Protein AF-A0A841NJR8-F1 (afdb_monomer)

Organism: NCBI:txid297244

Secondary structure (DSSP, 8-state):
----S-HHHHHHHHHHHHS-----SSPPP--HHHHHHHHHHHHHHHHHHHHHTS-TT----HHHHHHHHHHHHHHHHHHH--TT-GGGHHHHSPPP-SPPPHHHHHHHHHHHTTHHHHHHHHHHH-TT-HHHHHHHHHHHHTGGGGTTS----TT--HHHHTTSHHHHHHHHHHHHHHT-HHHHTSHHHHHHHHHHHGGGHHHHHTTPPP-PPP-

Solvent-accessible surface area (backbone atoms only — not comparable to full-atom values): 12622 Å² total; per-residue (Å²): 131,82,78,79,84,37,75,66,48,42,25,53,53,38,27,76,76,67,74,43,74,77,74,62,100,60,90,77,85,83,49,73,64,48,52,52,53,39,29,56,50,49,38,55,54,42,52,52,51,35,76,74,76,48,57,88,91,58,55,67,33,40,70,40,25,45,49,25,39,44,38,41,53,44,50,56,35,44,70,78,57,55,86,87,40,79,87,47,41,69,75,58,49,64,77,83,90,64,89,68,52,69,36,35,42,60,25,20,33,79,38,33,53,60,38,56,62,53,43,51,54,43,38,72,76,42,76,79,46,70,62,48,59,52,51,52,52,50,31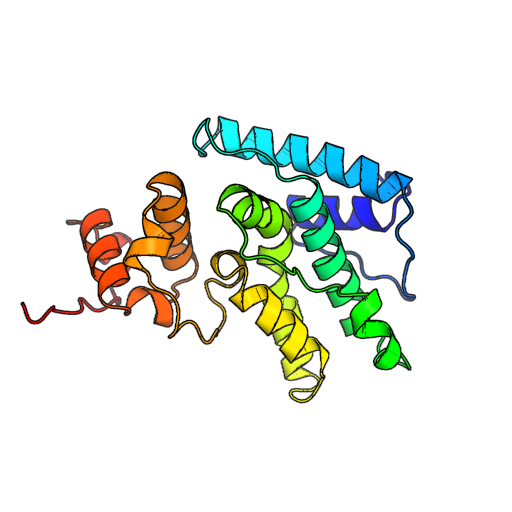,59,71,39,41,83,27,27,64,63,51,96,68,91,59,87,85,62,58,61,73,70,71,48,58,50,68,64,60,30,50,56,51,53,53,45,34,59,75,52,63,22,55,84,56,46,64,35,58,72,49,25,54,51,51,51,66,75,35,54,95,45,34,63,78,76,47,62,85,64,72,83,67,84,76,85,128

Structure (mmCIF, N/CA/C/O backbone):
data_AF-A0A841NJR8-F1
#
_entry.id   AF-A0A841NJR8-F1
#
loop_
_atom_site.group_PDB
_atom_site.id
_atom_site.type_symbol
_atom_site.label_atom_id
_atom_site.label_alt_id
_atom_site.label_comp_id
_atom_site.label_asym_id
_atom_site.label_entity_id
_atom_site.label_seq_id
_atom_site.pdbx_PDB_ins_code
_atom_site.Cartn_x
_atom_site.Cartn_y
_atom_site.Cartn_z
_atom_site.occupancy
_atom_site.B_iso_or_equiv
_atom_site.auth_seq_id
_atom_site.auth_comp_id
_atom_site.auth_asym_id
_atom_site.auth_atom_id
_atom_site.pdbx_PDB_model_num
ATOM 1 N N . MET A 1 1 ? 10.668 3.339 23.933 1.00 46.50 1 MET A N 1
ATOM 2 C CA . MET A 1 1 ? 9.313 3.311 23.344 1.00 46.50 1 MET A CA 1
ATOM 3 C C . MET A 1 1 ? 8.601 4.570 23.789 1.00 46.50 1 MET A C 1
ATOM 5 O O . MET A 1 1 ? 8.502 4.771 24.992 1.00 46.50 1 MET A O 1
ATOM 9 N N . MET A 1 2 ? 8.166 5.427 22.867 1.00 42.75 2 MET A N 1
ATOM 10 C CA . MET A 1 2 ? 7.136 6.412 23.199 1.00 42.75 2 MET A CA 1
ATOM 11 C C . MET A 1 2 ? 5.808 5.660 23.177 1.00 42.75 2 MET A C 1
ATOM 13 O O . MET A 1 2 ? 5.380 5.235 22.113 1.00 42.75 2 MET A O 1
ATOM 17 N N . GLN A 1 3 ? 5.227 5.414 24.350 1.00 54.44 3 GLN A N 1
ATOM 18 C CA . GLN A 1 3 ? 3.796 5.137 24.451 1.00 54.44 3 GLN A CA 1
ATOM 19 C C . GLN A 1 3 ? 3.128 6.504 24.530 1.00 54.44 3 GLN A C 1
ATOM 21 O O . GLN A 1 3 ? 3.300 7.222 25.515 1.00 54.44 3 GLN A O 1
ATOM 26 N N . THR A 1 4 ? 2.451 6.905 23.461 1.00 59.22 4 THR A N 1
ATOM 27 C CA . THR A 1 4 ? 1.728 8.182 23.389 1.00 59.22 4 THR A CA 1
ATOM 28 C C . THR A 1 4 ? 0.418 8.129 24.179 1.00 59.22 4 THR A C 1
ATOM 30 O O . THR A 1 4 ? -0.199 9.163 24.430 1.00 59.22 4 THR A O 1
ATOM 33 N N . GLY A 1 5 ? 0.003 6.927 24.604 1.00 69.06 5 GLY A N 1
ATOM 34 C CA . GLY A 1 5 ? -1.303 6.678 25.210 1.00 69.06 5 GLY A CA 1
ATOM 35 C C . GLY A 1 5 ? -2.425 6.588 24.172 1.00 69.06 5 GLY A C 1
ATOM 36 O O . GLY A 1 5 ? -3.585 6.472 24.561 1.00 69.06 5 GLY A O 1
ATOM 37 N N . SER A 1 6 ? -2.088 6.629 22.876 1.00 82.56 6 SER A N 1
ATOM 38 C CA . SER A 1 6 ? -2.997 6.447 21.744 1.00 82.56 6 SER A CA 1
ATOM 39 C C . SER A 1 6 ? -2.818 5.046 21.151 1.00 82.56 6 SER A C 1
ATOM 41 O O . SER A 1 6 ? -1.801 4.788 20.501 1.00 82.56 6 SER A O 1
ATOM 43 N N . PRO A 1 7 ? -3.801 4.138 21.305 1.00 89.50 7 PRO A N 1
ATOM 44 C CA . PRO A 1 7 ? -3.777 2.822 20.672 1.00 89.50 7 PRO A CA 1
ATOM 45 C C . PRO A 1 7 ? -3.527 2.879 19.164 1.00 89.50 7 PRO A C 1
ATOM 47 O O . PRO A 1 7 ? -2.785 2.053 18.631 1.00 89.50 7 PRO A O 1
ATOM 50 N N . PHE A 1 8 ? -4.134 3.846 18.474 1.00 92.75 8 PHE A N 1
ATOM 51 C CA . PHE A 1 8 ? -3.994 4.000 17.031 1.00 92.75 8 PHE A CA 1
ATOM 52 C C . PHE A 1 8 ? -2.588 4.468 16.642 1.00 92.75 8 PHE A C 1
ATOM 54 O O . PHE A 1 8 ? -1.909 3.788 15.871 1.00 92.75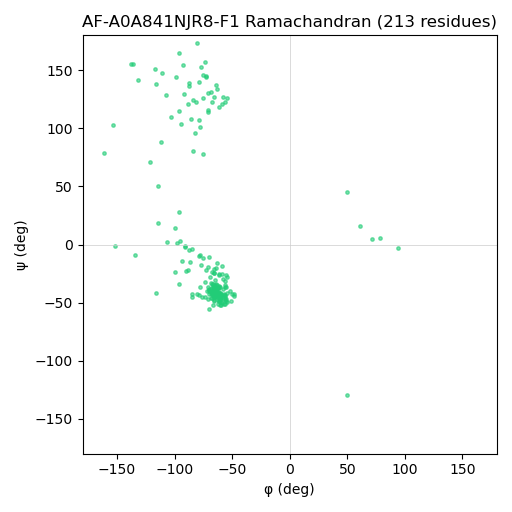 8 PHE A O 1
ATOM 61 N N . LEU A 1 9 ? -2.116 5.586 17.201 1.00 90.88 9 LEU A N 1
ATOM 62 C CA . LEU A 1 9 ? -0.825 6.166 16.838 1.00 90.88 9 LEU A CA 1
ATOM 63 C C . LEU A 1 9 ? 0.346 5.279 17.263 1.00 90.88 9 LEU A C 1
ATOM 65 O O . LEU A 1 9 ? 1.269 5.086 16.473 1.00 90.88 9 LEU A O 1
ATOM 69 N N . ASP A 1 10 ? 0.287 4.679 18.456 1.00 90.56 10 ASP A N 1
ATOM 70 C CA . ASP A 1 10 ? 1.317 3.746 18.928 1.00 90.56 10 ASP A CA 1
ATOM 71 C C . ASP A 1 10 ? 1.434 2.539 17.987 1.00 90.56 10 ASP A C 1
ATOM 73 O O . ASP A 1 10 ? 2.535 2.064 17.704 1.00 90.56 10 ASP A O 1
ATOM 77 N N . THR A 1 11 ? 0.304 2.077 17.444 1.00 91.81 11 THR A N 1
ATOM 78 C CA . THR A 1 11 ? 0.264 0.978 16.475 1.00 91.81 11 THR A CA 1
ATOM 79 C C . THR A 1 11 ? 0.905 1.366 15.143 1.00 91.81 11 THR A C 1
ATOM 81 O O . THR A 1 11 ? 1.720 0.610 14.617 1.00 91.81 11 THR A O 1
ATOM 84 N N . ILE A 1 12 ? 0.586 2.548 14.608 1.00 92.75 12 ILE A N 1
ATOM 85 C CA . ILE A 1 12 ? 1.185 3.053 13.362 1.00 92.75 12 ILE A CA 1
ATOM 86 C C . ILE A 1 12 ? 2.689 3.298 13.530 1.00 92.75 12 ILE A C 1
ATOM 88 O O . ILE A 1 12 ? 3.481 2.928 12.662 1.00 92.75 12 ILE A O 1
ATOM 92 N N . PHE A 1 13 ? 3.099 3.868 14.663 1.00 91.69 13 PHE A N 1
ATOM 93 C CA . PHE A 1 13 ? 4.504 4.099 14.976 1.00 91.69 13 PHE A CA 1
ATOM 94 C C . PHE A 1 13 ? 5.283 2.782 15.081 1.00 91.69 13 PHE A C 1
ATOM 96 O O . PHE A 1 13 ? 6.378 2.663 14.526 1.00 91.69 13 PHE A O 1
ATOM 103 N N . LEU A 1 14 ? 4.731 1.775 15.768 1.00 92.56 14 LEU A N 1
ATOM 104 C CA . LEU A 1 14 ? 5.347 0.451 15.860 1.00 92.56 14 LEU A CA 1
ATOM 105 C C . LEU A 1 14 ? 5.485 -0.185 14.473 1.00 92.56 14 LEU A C 1
ATOM 107 O O . LEU A 1 14 ? 6.564 -0.675 14.132 1.00 92.56 14 LEU A O 1
ATOM 111 N N . LEU A 1 15 ? 4.437 -0.111 13.654 1.00 92.62 15 LEU A N 1
ATOM 112 C CA . LEU A 1 15 ? 4.423 -0.667 12.305 1.00 92.62 15 LEU A CA 1
ATOM 113 C C . LEU A 1 15 ? 5.512 -0.058 11.423 1.00 92.62 15 LEU A C 1
ATOM 115 O O . LEU A 1 15 ? 6.279 -0.789 10.804 1.00 92.62 15 LEU A O 1
ATOM 119 N N . ARG A 1 16 ? 5.620 1.271 11.390 1.00 89.81 16 ARG A N 1
ATOM 120 C CA . ARG A 1 16 ? 6.603 1.972 10.552 1.00 89.81 16 ARG A CA 1
ATOM 121 C C . ARG A 1 16 ? 8.045 1.694 10.970 1.00 89.81 16 ARG A C 1
ATOM 123 O O . ARG A 1 16 ? 8.912 1.601 10.110 1.00 89.81 16 ARG A O 1
ATOM 130 N N . ASN A 1 17 ? 8.295 1.528 12.268 1.00 89.69 17 ASN A N 1
ATOM 131 C CA . ASN A 1 17 ? 9.650 1.326 12.787 1.00 89.69 17 ASN A CA 1
ATOM 132 C C . ASN A 1 17 ? 10.085 -0.140 12.870 1.00 89.69 17 ASN A C 1
ATOM 134 O O . ASN A 1 17 ? 11.281 -0.411 12.930 1.00 89.69 17 ASN A O 1
ATOM 138 N N . SER A 1 18 ? 9.142 -1.081 12.941 1.00 91.12 18 SER A N 1
ATOM 139 C CA . SER A 1 18 ? 9.462 -2.492 13.207 1.00 91.12 18 SER A CA 1
ATOM 140 C C . SER A 1 18 ? 8.748 -3.496 12.306 1.00 91.12 18 SER A C 1
ATOM 142 O O . SER A 1 18 ? 9.065 -4.679 12.360 1.00 91.12 18 SER A O 1
ATOM 144 N N . GLY A 1 19 ? 7.784 -3.059 11.492 1.00 87.25 19 GLY A N 1
ATOM 145 C CA . GLY A 1 19 ? 6.910 -3.949 10.725 1.00 87.25 19 GLY A CA 1
ATOM 146 C C . GLY A 1 19 ? 5.887 -4.705 11.581 1.00 87.25 19 GLY A C 1
ATOM 147 O O . GLY A 1 19 ? 5.159 -5.538 11.050 1.00 87.25 19 GLY A O 1
ATOM 148 N N . CYS A 1 20 ? 5.809 -4.427 12.887 1.00 87.88 20 CYS A N 1
ATOM 149 C CA . CYS A 1 20 ? 4.886 -5.082 13.810 1.00 87.88 20 CYS A CA 1
ATOM 150 C C . CYS A 1 20 ? 3.645 -4.227 14.072 1.00 87.88 20 CYS A C 1
ATOM 152 O O . CYS A 1 20 ? 3.735 -3.011 14.216 1.00 87.88 20 CYS A O 1
ATOM 154 N N . ILE A 1 21 ? 2.493 -4.876 14.222 1.00 87.56 21 ILE A N 1
ATOM 155 C CA . ILE A 1 21 ? 1.238 -4.215 14.582 1.00 87.56 21 ILE A CA 1
ATOM 156 C C . ILE A 1 21 ? 0.742 -4.720 15.939 1.00 87.56 21 ILE A C 1
ATOM 158 O O . ILE A 1 21 ? 0.796 -5.917 16.224 1.00 87.56 21 ILE A O 1
ATOM 162 N N . THR A 1 22 ? 0.248 -3.813 16.780 1.00 85.50 22 THR A N 1
ATOM 163 C CA . THR A 1 22 ? -0.461 -4.181 18.010 1.00 85.50 22 THR A CA 1
ATOM 164 C C . THR A 1 22 ? -1.918 -4.456 17.667 1.00 85.50 22 THR A C 1
ATOM 166 O O . THR A 1 22 ? -2.595 -3.594 17.107 1.00 85.50 22 THR A O 1
ATOM 169 N N . ILE A 1 23 ? -2.416 -5.643 18.017 1.00 80.44 23 ILE A N 1
ATOM 170 C CA . ILE A 1 23 ? -3.829 -5.988 17.841 1.00 80.44 23 ILE A CA 1
ATOM 171 C C . ILE A 1 23 ? -4.510 -6.008 19.208 1.00 80.44 23 ILE A C 1
ATOM 173 O O . ILE A 1 23 ? -4.030 -6.638 20.149 1.00 80.44 23 ILE A O 1
ATOM 177 N N . PHE A 1 24 ? -5.623 -5.290 19.313 1.00 82.38 24 PHE A N 1
ATOM 178 C CA . PHE A 1 24 ? -6.425 -5.175 20.531 1.00 82.38 24 PHE A CA 1
ATOM 179 C C . PHE A 1 24 ? -7.532 -6.235 20.539 1.00 82.38 24 PHE A C 1
ATOM 181 O O . PHE A 1 24 ? -7.961 -6.685 19.480 1.00 82.38 24 PHE A O 1
ATOM 188 N N . SER A 1 25 ? -8.013 -6.625 21.722 1.00 81.12 25 SER A N 1
ATOM 189 C CA . SER A 1 25 ? -9.083 -7.626 21.880 1.00 81.12 25 SER A CA 1
ATOM 190 C C . SER A 1 25 ? -10.490 -7.086 21.595 1.00 81.12 25 SER A C 1
ATOM 192 O O . SER A 1 25 ? -11.446 -7.854 21.523 1.00 81.12 25 SER A O 1
ATOM 194 N N . ASN A 1 26 ? -10.626 -5.773 21.419 1.00 83.56 26 ASN A N 1
ATOM 195 C CA . ASN A 1 26 ? -11.856 -5.085 21.050 1.00 83.56 26 ASN A CA 1
ATOM 196 C C . ASN A 1 26 ? -11.584 -3.993 20.005 1.00 83.56 26 ASN A C 1
ATOM 198 O O . ASN A 1 26 ? -10.477 -3.448 19.925 1.00 83.56 26 ASN A O 1
ATOM 202 N N . LEU A 1 27 ? -12.618 -3.660 19.223 1.00 85.81 27 LEU A N 1
ATOM 203 C CA . LEU A 1 27 ? -12.578 -2.548 18.275 1.00 85.81 27 LEU A CA 1
ATOM 204 C C . LEU A 1 27 ? -12.348 -1.245 19.044 1.00 85.81 27 LEU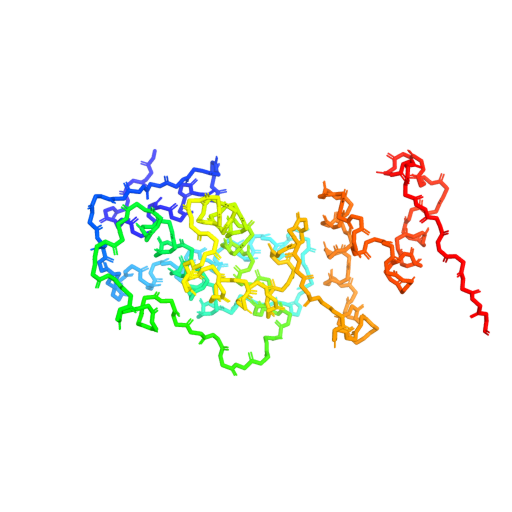 A C 1
ATOM 206 O O . LEU A 1 27 ? -13.157 -0.872 19.893 1.00 85.81 27 LEU A O 1
ATOM 210 N N . GLN A 1 28 ? -11.236 -0.576 18.750 1.00 86.38 28 GLN A N 1
ATOM 211 C CA . GLN A 1 28 ? -10.935 0.735 19.319 1.00 86.38 28 GLN A CA 1
ATOM 212 C C . GLN A 1 28 ? -11.558 1.831 18.462 1.00 86.38 28 GLN A C 1
ATOM 214 O O . GLN A 1 28 ? -11.449 1.808 17.233 1.00 86.38 28 GLN A O 1
ATOM 219 N N . GLU A 1 29 ? -12.164 2.815 19.117 1.00 87.62 29 GLU A N 1
ATOM 220 C CA . GLU A 1 29 ? -12.514 4.068 18.462 1.00 87.62 29 GLU A CA 1
ATOM 221 C C . GLU A 1 29 ? -11.272 4.947 18.346 1.00 87.62 29 GLU A C 1
ATOM 223 O O . GLU A 1 29 ? -10.469 5.027 19.271 1.00 87.62 29 GLU A O 1
ATOM 228 N N . ILE A 1 30 ? -11.132 5.615 17.204 1.00 92.06 30 ILE A N 1
ATOM 229 C CA . ILE A 1 30 ? -10.044 6.560 16.966 1.00 92.06 30 ILE A CA 1
ATOM 230 C C . ILE A 1 30 ? -10.583 7.948 17.282 1.00 92.06 30 ILE A C 1
ATOM 232 O O . ILE A 1 30 ? -11.511 8.435 16.628 1.00 92.06 30 ILE A O 1
ATOM 236 N N . SER A 1 31 ? -10.033 8.583 18.309 1.00 92.75 31 SER A N 1
ATOM 237 C CA . SER A 1 31 ? -10.444 9.928 18.691 1.00 92.75 31 SER A CA 1
ATOM 238 C C . SER A 1 31 ? -9.915 10.976 17.706 1.00 92.75 31 SER A C 1
ATOM 240 O O . S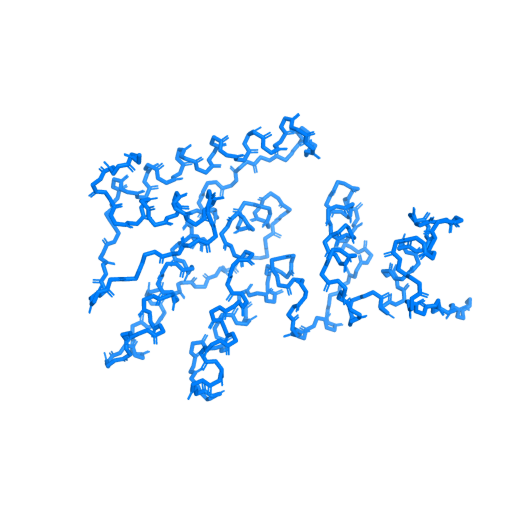ER A 1 31 ? -8.887 10.801 17.055 1.00 92.75 31 SER A O 1
ATOM 242 N N . LYS A 1 32 ? -10.575 12.140 17.644 1.00 93.25 32 LYS A N 1
ATOM 243 C CA . LYS A 1 32 ? -10.116 13.269 16.811 1.00 93.25 32 LYS A CA 1
ATOM 244 C C . LYS A 1 32 ? -8.698 13.736 17.155 1.00 93.25 32 LYS A C 1
ATOM 246 O O . LYS A 1 32 ? -8.003 14.257 16.290 1.00 93.25 32 LYS A O 1
ATOM 251 N N . LYS A 1 33 ? -8.292 13.578 18.421 1.00 93.69 33 LYS A N 1
ATOM 252 C CA . LYS A 1 33 ? -6.939 13.910 18.870 1.00 93.69 33 LYS A CA 1
ATOM 253 C C . LYS A 1 33 ? -5.922 12.979 18.214 1.00 93.69 33 LYS A C 1
ATOM 255 O O . LYS A 1 33 ? -4.967 13.465 17.629 1.00 93.69 33 LYS A O 1
ATOM 260 N N . GLU A 1 34 ? -6.184 11.676 18.241 1.00 93.19 34 GLU A N 1
ATOM 261 C CA . GLU A 1 34 ? -5.319 10.671 17.613 1.00 93.19 34 GLU A CA 1
ATOM 262 C C . GLU A 1 34 ? -5.257 10.838 16.096 1.00 93.19 34 GLU A C 1
ATOM 264 O O . GLU A 1 34 ? -4.190 10.704 15.507 1.00 93.19 34 GLU A O 1
ATOM 269 N N . GLU A 1 35 ? -6.379 11.186 15.454 1.00 95.06 35 GLU A N 1
ATOM 270 C CA . GLU A 1 35 ? -6.372 11.522 14.029 1.00 95.06 35 GLU A CA 1
ATOM 271 C C . GLU A 1 35 ? -5.454 12.712 13.745 1.00 95.06 35 GLU A C 1
ATOM 273 O O . GLU A 1 35 ? -4.666 12.650 12.808 1.00 95.06 35 GLU A O 1
ATOM 278 N N . GLN A 1 36 ? -5.520 13.778 14.548 1.00 95.62 36 GLN A N 1
ATOM 279 C CA . GLN A 1 36 ? -4.669 14.952 14.356 1.00 95.62 36 GLN A CA 1
ATOM 280 C C . GLN A 1 36 ? -3.188 14.644 14.610 1.00 95.62 36 GLN A C 1
ATOM 282 O O . GLN A 1 36 ? -2.345 15.022 13.804 1.00 95.62 36 GLN A O 1
ATOM 287 N N . GLU A 1 37 ? -2.871 13.910 15.675 1.00 95.50 37 GLU A N 1
ATOM 288 C CA . GLU A 1 37 ? -1.495 13.498 15.969 1.00 95.50 37 GLU A CA 1
ATOM 289 C C . GLU A 1 37 ? -0.931 12.593 14.861 1.00 95.50 37 GLU A C 1
ATOM 291 O O . GLU A 1 37 ? 0.224 12.740 14.461 1.00 95.50 37 GLU A O 1
ATOM 296 N N . ALA A 1 38 ? -1.759 11.711 14.292 1.00 95.62 38 ALA A N 1
ATOM 297 C CA . ALA A 1 38 ? -1.378 10.902 13.141 1.00 95.62 38 ALA A CA 1
ATOM 298 C C . ALA A 1 38 ? -1.128 11.753 11.885 1.00 95.62 38 ALA A C 1
ATOM 300 O O . ALA A 1 38 ? -0.194 11.458 11.142 1.00 95.62 38 ALA A O 1
ATOM 301 N N . LYS A 1 39 ? -1.904 12.822 11.646 1.00 96.94 39 LYS A N 1
ATOM 302 C CA . LYS A 1 39 ? -1.648 13.757 10.530 1.00 96.94 39 LYS A CA 1
ATOM 303 C C . LYS A 1 39 ? -0.272 14.402 10.646 1.00 96.94 39 LYS A C 1
ATOM 305 O O . LYS A 1 39 ? 0.450 14.457 9.653 1.00 96.94 39 LYS A O 1
ATOM 310 N N . ASP A 1 40 ? 0.079 14.872 11.838 1.00 96.38 40 ASP A N 1
ATOM 311 C CA . ASP A 1 40 ? 1.352 15.552 12.091 1.00 96.38 40 ASP A CA 1
ATOM 312 C C . ASP A 1 40 ? 2.530 14.568 11.983 1.00 96.38 40 ASP A C 1
ATOM 314 O O . ASP A 1 40 ? 3.573 14.882 11.400 1.00 96.38 40 ASP A O 1
ATOM 318 N N . TYR A 1 41 ? 2.336 13.334 12.463 1.00 95.88 41 TYR A N 1
ATOM 319 C CA . TYR A 1 41 ? 3.289 12.242 12.281 1.00 95.88 41 TYR A CA 1
ATOM 320 C C . TYR A 1 41 ? 3.519 11.921 10.797 1.00 95.88 41 TYR A C 1
ATOM 322 O O . TYR A 1 41 ? 4.661 11.921 10.342 1.00 95.88 41 TYR A O 1
ATOM 330 N N . PHE A 1 42 ? 2.454 11.696 10.024 1.00 97.12 42 PHE A N 1
ATOM 331 C CA . PHE A 1 42 ? 2.565 11.357 8.604 1.00 97.12 42 PHE A CA 1
ATOM 332 C C . PHE A 1 42 ? 3.138 12.487 7.756 1.00 97.12 42 PHE A C 1
ATOM 334 O O . PHE A 1 42 ? 3.878 12.213 6.818 1.00 97.12 42 PHE A O 1
ATOM 341 N N . GLU A 1 43 ? 2.835 13.748 8.065 1.00 97.19 43 GLU A N 1
ATOM 342 C CA . GLU A 1 43 ? 3.502 14.878 7.414 1.00 97.19 43 GLU A CA 1
ATOM 343 C C . GLU A 1 43 ? 5.006 14.840 7.673 1.00 97.19 43 GLU A C 1
ATOM 345 O O . GLU A 1 43 ? 5.790 14.912 6.733 1.00 97.19 43 GLU A O 1
ATOM 350 N N . THR A 1 44 ? 5.410 14.646 8.928 1.00 95.62 44 THR A N 1
ATOM 351 C CA . THR A 1 44 ? 6.827 14.584 9.299 1.00 95.62 44 THR A CA 1
ATOM 352 C C . THR A 1 44 ? 7.551 13.437 8.591 1.00 95.62 44 THR A C 1
ATOM 354 O O . THR A 1 44 ? 8.655 13.625 8.083 1.00 95.62 44 THR A O 1
ATOM 357 N N . GLU A 1 45 ? 6.950 12.248 8.545 1.00 94.88 45 GLU A N 1
ATOM 358 C CA . GLU A 1 45 ? 7.537 11.083 7.874 1.00 94.88 45 GLU A CA 1
ATOM 359 C C . GLU A 1 45 ? 7.610 11.264 6.358 1.00 94.88 45 GLU A C 1
ATOM 361 O O . GLU A 1 45 ? 8.642 10.973 5.756 1.00 94.88 45 GLU A O 1
ATOM 366 N N . PHE A 1 46 ? 6.556 11.799 5.745 1.00 96.31 46 PHE A N 1
ATOM 367 C CA . PHE A 1 46 ? 6.544 12.070 4.313 1.00 96.31 46 PHE A CA 1
ATOM 368 C C . PHE A 1 46 ? 7.596 13.115 3.932 1.00 96.31 46 PHE A C 1
ATOM 370 O O . PHE A 1 46 ? 8.291 12.948 2.937 1.00 96.31 46 PHE A O 1
ATOM 377 N N . GLU A 1 47 ? 7.758 14.176 4.726 1.00 95.06 47 GLU A N 1
ATOM 378 C CA . GLU A 1 47 ? 8.773 15.199 4.471 1.00 95.06 47 GLU A CA 1
ATOM 379 C C . GLU A 1 47 ? 10.199 14.642 4.562 1.00 95.06 47 GLU A C 1
ATOM 381 O O . GLU A 1 47 ? 11.055 15.042 3.773 1.00 95.06 47 GLU A O 1
ATOM 386 N N . LYS A 1 48 ? 10.460 13.675 5.452 1.00 92.69 48 LYS A N 1
ATOM 387 C CA . LYS A 1 48 ? 11.745 12.955 5.472 1.00 92.69 48 LYS A CA 1
ATOM 388 C C . LYS A 1 48 ? 11.965 12.182 4.172 1.00 92.69 48 LYS A C 1
ATOM 390 O O . LYS A 1 48 ? 12.989 12.380 3.526 1.00 92.69 48 LYS A O 1
ATOM 395 N N . GLU A 1 49 ? 10.987 11.374 3.753 1.00 90.75 49 GLU A N 1
ATOM 396 C CA . GLU A 1 49 ? 11.049 10.629 2.484 1.00 90.75 49 GLU A CA 1
ATOM 397 C C . GLU A 1 49 ? 11.226 11.587 1.287 1.00 90.75 49 GLU A C 1
ATOM 399 O O . GLU A 1 49 ? 12.014 11.331 0.373 1.00 90.75 49 GLU A O 1
ATOM 404 N N . ARG A 1 50 ? 10.566 12.753 1.324 1.00 91.81 50 ARG A N 1
ATOM 405 C CA . ARG A 1 50 ? 10.661 13.778 0.283 1.00 91.81 50 ARG A CA 1
ATOM 406 C C . ARG A 1 50 ? 12.047 14.390 0.171 1.00 91.81 50 ARG A C 1
ATOM 408 O O . ARG A 1 50 ? 12.531 14.570 -0.941 1.00 91.81 50 ARG A O 1
ATOM 415 N N . LEU A 1 51 ? 12.681 14.701 1.298 1.00 90.19 51 LEU A N 1
ATOM 416 C CA . LEU A 1 51 ? 14.035 15.253 1.323 1.00 90.19 51 LEU A CA 1
ATOM 417 C C . LEU A 1 51 ? 15.095 14.237 0.882 1.00 90.19 51 LEU A C 1
ATOM 419 O O . LEU A 1 51 ? 16.135 14.642 0.367 1.00 90.19 51 LEU A O 1
ATOM 423 N N . GLU A 1 52 ? 14.841 12.943 1.073 1.00 86.50 52 GLU A N 1
ATOM 424 C CA . GLU A 1 52 ? 15.783 11.888 0.707 1.00 86.50 52 GLU A CA 1
ATOM 425 C C . GLU A 1 52 ? 15.675 11.465 -0.765 1.00 86.50 52 GLU A C 1
ATOM 427 O O . GLU A 1 52 ? 16.706 11.304 -1.423 1.00 86.50 52 GLU A O 1
ATOM 432 N N . PHE A 1 53 ? 14.462 11.260 -1.298 1.00 82.25 53 PHE A N 1
ATOM 433 C CA . PHE A 1 53 ? 14.307 10.617 -2.612 1.00 82.25 53 PHE A CA 1
ATOM 434 C C . PHE A 1 53 ? 13.060 10.993 -3.437 1.00 82.25 53 PHE A C 1
ATOM 436 O O . PHE A 1 53 ? 12.941 10.505 -4.565 1.00 82.25 53 PHE A O 1
ATOM 443 N N . LEU A 1 54 ? 12.146 11.848 -2.954 1.00 86.38 54 LEU A N 1
ATOM 444 C CA . LEU A 1 54 ? 10.999 12.312 -3.762 1.00 86.38 54 LEU A CA 1
ATOM 445 C C . LEU A 1 54 ? 11.275 13.667 -4.440 1.00 86.38 54 LEU A C 1
ATOM 447 O O . LEU A 1 54 ? 12.202 14.397 -4.099 1.00 86.38 54 LEU A O 1
ATOM 451 N N . SER A 1 55 ? 10.449 14.027 -5.425 1.00 84.19 55 SER A N 1
ATOM 452 C CA . SER A 1 55 ? 10.502 15.346 -6.064 1.00 84.19 55 SER A CA 1
ATOM 453 C C . SER A 1 55 ? 9.860 16.433 -5.202 1.00 84.19 55 SER A C 1
ATOM 455 O O . SER A 1 55 ? 8.919 16.177 -4.455 1.00 84.19 55 SER A O 1
ATOM 457 N N . ALA A 1 56 ? 10.325 17.675 -5.371 1.00 82.94 56 ALA A N 1
ATOM 458 C CA . ALA A 1 56 ? 9.847 18.827 -4.604 1.00 82.94 56 ALA A CA 1
ATOM 459 C C . ALA A 1 56 ? 8.350 19.139 -4.791 1.00 82.94 56 ALA A C 1
ATOM 461 O O . ALA A 1 56 ? 7.745 19.691 -3.879 1.00 82.94 56 ALA A O 1
ATOM 462 N N . ASP A 1 57 ? 7.769 18.764 -5.933 1.00 87.25 57 ASP A N 1
ATOM 463 C CA . ASP A 1 57 ? 6.354 18.999 -6.252 1.00 87.25 57 ASP A CA 1
ATOM 464 C C . ASP A 1 57 ? 5.395 18.006 -5.568 1.00 87.25 57 ASP A C 1
ATOM 466 O O . ASP A 1 57 ? 4.180 18.183 -5.627 1.00 87.25 57 ASP A O 1
ATOM 470 N N . LEU A 1 58 ? 5.922 16.947 -4.940 1.00 92.75 58 LEU A N 1
ATOM 471 C CA . LEU A 1 58 ? 5.122 15.987 -4.183 1.00 92.75 58 LEU A CA 1
ATOM 472 C C . LEU A 1 58 ? 4.959 16.469 -2.744 1.00 92.75 58 LEU A C 1
ATOM 474 O O . LEU A 1 58 ? 5.911 16.930 -2.121 1.00 92.75 58 LEU A O 1
ATOM 478 N N . HIS A 1 59 ? 3.756 16.318 -2.199 1.00 94.44 59 HIS A N 1
ATOM 479 C CA . HIS A 1 59 ? 3.399 16.794 -0.864 1.00 94.44 59 HIS A CA 1
ATOM 480 C C . HIS A 1 59 ? 2.588 15.752 -0.103 1.00 94.44 59 HIS A C 1
ATOM 482 O O . HIS A 1 59 ? 1.893 14.924 -0.696 1.00 94.44 59 HIS A O 1
ATOM 488 N N . CYS A 1 60 ? 2.631 15.823 1.226 1.00 96.56 60 CYS A N 1
ATOM 489 C CA . CYS A 1 60 ? 1.828 14.942 2.062 1.00 96.56 60 CYS A CA 1
ATOM 490 C C . CYS A 1 60 ? 0.340 15.316 1.975 1.00 96.56 60 CYS A C 1
ATOM 492 O O . CYS A 1 60 ? -0.092 16.379 2.429 1.00 96.56 60 CYS A O 1
ATOM 494 N N . GLN A 1 61 ? -0.473 14.406 1.444 1.00 97.12 61 GLN A N 1
ATOM 495 C CA . GLN A 1 61 ? -1.930 14.462 1.523 1.00 97.12 61 GLN A CA 1
ATOM 496 C C . GLN A 1 61 ? -2.367 13.855 2.862 1.00 97.12 61 GLN A C 1
ATOM 498 O O . GLN A 1 61 ? -2.782 12.694 2.923 1.00 97.12 61 GLN A O 1
ATOM 503 N N . LYS A 1 62 ? -2.277 14.640 3.946 1.00 97.12 62 LYS A N 1
ATOM 504 C CA . LYS A 1 62 ? -2.501 14.181 5.336 1.00 97.12 62 LYS A CA 1
ATOM 505 C C . LYS A 1 62 ? -3.785 13.372 5.520 1.00 97.12 62 LYS A C 1
ATOM 507 O O . LYS A 1 62 ? -3.778 12.338 6.180 1.00 97.12 62 LYS A O 1
ATOM 512 N N . GLU A 1 63 ? -4.878 13.814 4.899 1.00 96.62 63 GLU A N 1
ATOM 513 C CA . GLU A 1 63 ? -6.168 13.122 5.002 1.00 96.62 63 GLU A CA 1
ATOM 514 C C . GLU A 1 63 ? -6.156 11.757 4.318 1.00 96.62 63 GLU A C 1
ATOM 516 O O . GLU A 1 63 ? -6.768 10.812 4.811 1.00 96.62 63 GLU A O 1
ATOM 521 N N . THR A 1 64 ? -5.410 11.631 3.219 1.00 97.50 64 THR A N 1
ATOM 522 C CA . THR A 1 64 ? -5.213 10.345 2.545 1.00 97.50 64 THR A CA 1
ATOM 523 C C . THR A 1 64 ? -4.342 9.422 3.400 1.00 97.50 64 THR A C 1
ATOM 525 O O . THR A 1 64 ? -4.669 8.248 3.559 1.00 97.50 64 THR A O 1
ATOM 528 N N . ALA A 1 65 ? -3.270 9.948 4.004 1.00 97.44 65 ALA A N 1
ATOM 529 C CA . ALA A 1 65 ? -2.384 9.177 4.877 1.00 97.44 65 ALA A CA 1
ATOM 530 C 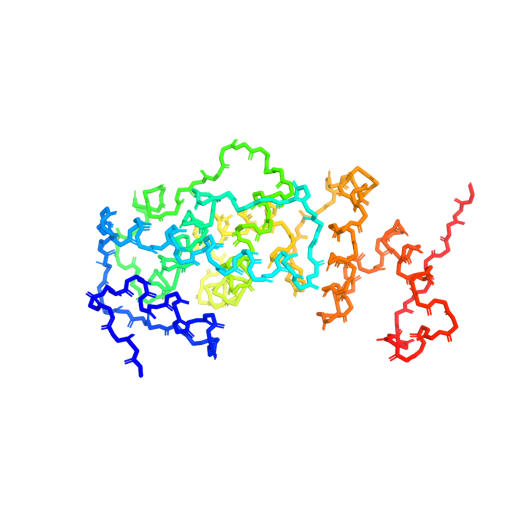C . ALA A 1 65 ? -3.119 8.624 6.110 1.00 97.44 65 ALA A C 1
ATOM 532 O O . ALA A 1 65 ? -3.054 7.427 6.394 1.00 97.44 65 ALA A O 1
ATOM 533 N N . VAL A 1 66 ? -3.884 9.470 6.810 1.00 97.31 66 VAL A N 1
ATOM 534 C CA . VAL A 1 66 ? -4.670 9.034 7.973 1.00 97.31 66 VAL A CA 1
ATOM 535 C C . VAL A 1 66 ? -5.781 8.078 7.565 1.00 97.31 66 VAL A C 1
ATOM 537 O O . VAL A 1 66 ? -5.979 7.068 8.235 1.00 97.31 66 VAL A O 1
ATOM 540 N N . TRP A 1 67 ? -6.475 8.327 6.454 1.00 97.44 67 TRP A N 1
ATOM 541 C CA . TRP A 1 67 ? -7.462 7.381 5.933 1.00 97.44 67 TRP A CA 1
ATOM 542 C C . TRP A 1 67 ? -6.856 5.986 5.705 1.00 97.44 67 TRP A C 1
ATOM 544 O O . TRP A 1 67 ? -7.395 4.996 6.199 1.00 97.44 67 TRP A O 1
ATOM 554 N N . ALA A 1 68 ? -5.708 5.908 5.032 1.00 97.81 68 ALA A N 1
ATOM 555 C CA . ALA A 1 68 ? -5.003 4.656 4.775 1.00 97.81 68 ALA A CA 1
ATOM 556 C C . ALA A 1 68 ? -4.592 3.937 6.068 1.00 97.81 68 ALA A C 1
ATOM 558 O O . ALA A 1 68 ? -4.746 2.720 6.190 1.00 97.81 68 ALA A O 1
ATOM 559 N N . ALA A 1 69 ? -4.113 4.692 7.056 1.00 96.69 69 ALA A N 1
ATOM 560 C CA . ALA A 1 69 ? -3.763 4.169 8.369 1.00 96.69 69 ALA A CA 1
ATOM 561 C C . ALA A 1 69 ? -4.978 3.586 9.102 1.00 96.69 69 ALA A C 1
ATOM 563 O O . ALA A 1 69 ? -4.888 2.501 9.675 1.00 96.69 69 ALA A O 1
ATOM 564 N N . LYS A 1 70 ? -6.135 4.257 9.032 1.00 96.12 70 LYS A N 1
ATOM 565 C CA . LYS A 1 70 ? -7.399 3.760 9.599 1.00 96.12 70 LYS A CA 1
ATOM 566 C C . LYS A 1 70 ? -7.859 2.476 8.915 1.00 96.12 70 LYS A C 1
ATOM 568 O O . LYS A 1 70 ? -8.246 1.537 9.606 1.00 96.12 70 LYS A O 1
ATOM 573 N N . VAL A 1 71 ? -7.772 2.413 7.582 1.00 96.75 71 VAL A N 1
ATOM 574 C CA . VAL A 1 71 ? -8.074 1.196 6.810 1.00 96.75 71 VAL A CA 1
ATOM 575 C C . VAL A 1 71 ? -7.208 0.040 7.294 1.00 96.75 71 VAL A C 1
ATOM 577 O O . VAL A 1 71 ? -7.741 -1.014 7.633 1.00 96.75 71 VAL A O 1
ATOM 580 N N . LEU A 1 72 ? -5.891 0.231 7.381 1.00 95.88 72 LEU A N 1
ATOM 581 C CA . LEU A 1 72 ? -4.976 -0.813 7.835 1.00 95.88 72 LEU A CA 1
ATOM 582 C C . LEU A 1 72 ? -5.271 -1.248 9.279 1.00 95.88 72 LEU A C 1
ATOM 584 O O . LEU A 1 72 ? -5.393 -2.442 9.553 1.00 95.88 72 LEU A O 1
ATOM 588 N N . TYR A 1 73 ? -5.414 -0.281 10.186 1.00 94.69 73 TYR A N 1
ATOM 589 C CA . TYR A 1 73 ? -5.656 -0.520 11.606 1.00 94.69 73 TYR A CA 1
ATOM 590 C C . TYR A 1 73 ? -6.934 -1.329 11.839 1.00 94.69 73 TYR A C 1
ATOM 592 O O . TYR A 1 73 ? -6.907 -2.369 12.499 1.00 94.69 73 TYR A O 1
ATOM 600 N N . HIS A 1 74 ? -8.045 -0.905 11.236 1.00 94.25 74 HIS A N 1
ATOM 601 C CA . HIS A 1 74 ? -9.304 -1.630 11.350 1.00 94.25 74 HIS A CA 1
ATOM 602 C C . HIS A 1 74 ? -9.263 -2.974 10.621 1.00 94.25 74 HIS A C 1
ATOM 604 O O . HIS A 1 74 ? -9.837 -3.932 11.124 1.00 94.25 74 HIS A O 1
ATOM 610 N N . SER A 1 75 ? -8.541 -3.106 9.503 1.00 93.94 75 SER A N 1
ATOM 611 C CA . SER A 1 75 ? -8.371 -4.406 8.833 1.00 93.94 75 SER A CA 1
ATOM 612 C C . SER A 1 75 ? -7.672 -5.423 9.737 1.00 93.94 75 SER A C 1
ATOM 614 O O . SER A 1 75 ? -8.101 -6.572 9.819 1.00 93.94 75 SER A O 1
ATOM 616 N N . ALA A 1 76 ? -6.639 -4.999 10.470 1.00 91.94 76 ALA A N 1
ATOM 617 C CA . ALA A 1 76 ? -5.943 -5.856 11.427 1.00 91.94 76 ALA A CA 1
ATOM 618 C C . ALA A 1 76 ? -6.826 -6.248 12.620 1.00 91.94 76 ALA A C 1
ATOM 620 O O . ALA A 1 76 ? -6.799 -7.396 13.057 1.00 91.94 76 ALA A O 1
ATOM 621 N N . GLN A 1 77 ? -7.638 -5.319 13.132 1.00 91.25 77 GLN A N 1
ATOM 622 C CA . GLN A 1 77 ? -8.607 -5.629 14.188 1.00 91.25 77 GLN A CA 1
ATOM 623 C C . GLN A 1 77 ? -9.674 -6.610 13.701 1.00 91.25 77 GLN A C 1
ATOM 625 O O . GLN A 1 77 ? -9.978 -7.580 14.389 1.00 91.25 77 GLN A O 1
ATOM 630 N N . LEU A 1 78 ? -10.220 -6.378 12.507 1.00 91.81 78 LEU A N 1
ATOM 631 C CA . LEU A 1 78 ? -11.263 -7.204 11.909 1.00 91.81 78 LEU A CA 1
ATOM 632 C C . LEU A 1 78 ? -10.768 -8.607 11.549 1.00 91.81 78 LEU A C 1
ATOM 634 O O . LEU A 1 78 ? -11.575 -9.525 11.524 1.00 91.81 78 LEU A O 1
ATO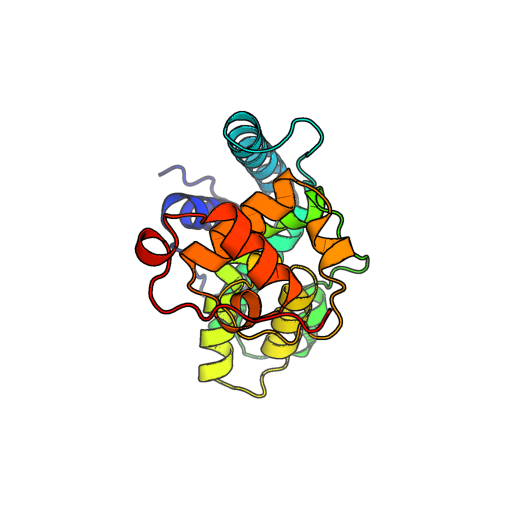M 638 N N . TYR A 1 79 ? -9.466 -8.807 11.345 1.00 88.56 79 TYR A N 1
ATOM 639 C CA . TYR A 1 79 ? -8.900 -10.150 11.214 1.00 88.56 79 TYR A CA 1
ATOM 640 C C . TYR A 1 79 ? -9.109 -11.011 12.476 1.00 88.56 79 TYR A C 1
ATOM 642 O O . TYR A 1 79 ? -9.369 -12.205 12.355 1.00 88.56 79 TYR A O 1
ATOM 650 N N . LEU A 1 80 ? -9.055 -10.423 13.680 1.00 85.69 80 LEU A N 1
ATOM 651 C CA . LEU A 1 80 ? -9.298 -11.150 14.938 1.00 85.69 80 LEU A CA 1
ATOM 652 C C . LEU A 1 80 ? -10.742 -11.025 15.448 1.00 85.69 80 LEU A C 1
ATOM 654 O O . LEU A 1 80 ? -11.268 -11.954 16.057 1.00 85.69 80 LEU A O 1
ATOM 658 N N . ILE A 1 81 ? -11.383 -9.876 15.233 1.00 87.06 81 ILE A N 1
ATOM 659 C CA . ILE A 1 81 ? -12.676 -9.520 15.826 1.00 87.06 81 ILE A CA 1
ATOM 660 C C . ILE A 1 81 ? -13.726 -9.477 14.720 1.00 87.06 81 ILE A C 1
ATOM 662 O O . ILE A 1 81 ? -13.984 -8.428 14.125 1.00 87.06 81 ILE A O 1
ATOM 666 N N . ARG A 1 82 ? -14.341 -10.633 14.440 1.00 82.81 82 ARG A N 1
ATOM 667 C CA . ARG A 1 82 ? -15.337 -10.753 13.365 1.00 82.81 82 ARG A CA 1
ATOM 668 C C . ARG A 1 82 ? -16.795 -10.730 13.757 1.00 82.81 82 ARG A C 1
ATOM 670 O O . ARG A 1 82 ? -17.625 -10.337 12.932 1.00 82.81 82 ARG A O 1
ATOM 677 N N . GLU A 1 83 ? -17.112 -11.085 14.990 1.00 79.38 83 GLU A N 1
ATOM 678 C CA . GLU A 1 83 ? -18.492 -11.238 15.434 1.00 79.38 83 GLU A CA 1
ATOM 679 C C . GLU A 1 83 ? -19.322 -9.957 15.206 1.00 79.38 83 GLU A C 1
ATOM 681 O O . GLU A 1 83 ? -18.974 -8.878 15.678 1.00 79.38 83 GLU A O 1
ATOM 686 N N . ASN A 1 84 ? -20.427 -10.072 14.458 1.00 74.25 84 ASN A N 1
ATOM 687 C CA . ASN A 1 84 ? -21.386 -8.993 14.169 1.00 74.25 84 ASN A CA 1
ATOM 688 C C . ASN A 1 84 ? -20.846 -7.749 13.424 1.00 74.25 84 ASN A C 1
ATOM 690 O O . ASN A 1 84 ? -21.542 -6.735 13.371 1.00 74.25 84 ASN A O 1
ATOM 694 N N . THR A 1 85 ? -19.667 -7.820 12.796 1.00 81.19 85 THR A N 1
ATOM 695 C CA . THR A 1 85 ? -19.026 -6.655 12.143 1.00 81.19 85 THR A CA 1
ATOM 696 C C . THR A 1 85 ? -19.457 -6.399 10.696 1.00 81.19 85 THR A C 1
ATOM 698 O O . THR A 1 85 ? -19.245 -5.304 10.181 1.00 81.19 85 THR A O 1
ATOM 701 N N . ALA A 1 86 ? -20.101 -7.368 10.033 1.00 82.06 86 ALA A N 1
ATOM 702 C CA . ALA A 1 86 ? -20.449 -7.278 8.608 1.00 82.06 86 ALA A CA 1
ATOM 703 C C . ALA A 1 86 ? -21.293 -6.036 8.255 1.00 82.06 86 ALA A C 1
ATOM 705 O O . ALA A 1 86 ? -21.092 -5.416 7.214 1.00 82.06 86 ALA A O 1
ATOM 706 N N . LYS A 1 87 ? -22.207 -5.645 9.149 1.00 84.25 87 LYS A N 1
ATOM 707 C CA . LYS A 1 87 ? -23.080 -4.470 8.992 1.00 84.25 87 LYS A CA 1
ATOM 708 C C . LYS A 1 87 ? -22.349 -3.127 9.126 1.00 84.25 87 LYS A C 1
ATOM 710 O O . LYS A 1 87 ? -22.865 -2.114 8.670 1.00 84.25 87 LYS A O 1
ATOM 715 N N . ASP A 1 88 ? -21.168 -3.123 9.744 1.00 87.31 88 ASP A N 1
ATOM 716 C CA . ASP A 1 88 ? -20.402 -1.919 10.078 1.00 87.31 88 ASP A CA 1
ATOM 717 C C . ASP A 1 88 ? -19.174 -1.732 9.165 1.00 87.31 88 ASP A C 1
ATOM 719 O O . ASP A 1 88 ? -18.426 -0.765 9.327 1.00 87.31 88 ASP A O 1
ATOM 723 N N . LEU A 1 89 ? -18.963 -2.619 8.181 1.00 90.44 89 LEU A N 1
ATOM 724 C CA . LEU A 1 89 ? -17.788 -2.589 7.298 1.00 90.44 89 LEU A CA 1
ATOM 725 C C . LEU A 1 89 ? -17.630 -1.258 6.564 1.00 90.44 89 LEU A C 1
ATOM 727 O O . LEU A 1 89 ? -16.530 -0.719 6.537 1.00 90.44 89 LEU A O 1
ATOM 731 N N . ASP A 1 90 ? -18.713 -0.687 6.034 1.00 88.31 90 ASP A N 1
ATOM 732 C CA . ASP A 1 90 ? -18.651 0.595 5.318 1.00 88.31 90 ASP A CA 1
ATOM 733 C C . ASP A 1 90 ? -18.273 1.772 6.237 1.00 88.31 90 ASP A C 1
ATOM 735 O O . ASP A 1 90 ? -17.732 2.778 5.772 1.00 88.31 90 ASP A O 1
ATOM 739 N N . LYS A 1 91 ? -18.536 1.654 7.547 1.00 89.44 91 LYS A N 1
ATOM 740 C CA . LYS A 1 91 ? -18.143 2.649 8.555 1.00 89.44 91 LYS A CA 1
ATOM 741 C C . LYS A 1 91 ? -16.676 2.484 8.955 1.00 89.44 91 LYS A C 1
ATOM 743 O O . LYS A 1 91 ? -15.979 3.484 9.111 1.00 89.44 91 LYS A O 1
ATOM 748 N N . LEU A 1 92 ? -16.228 1.244 9.151 1.00 90.44 92 LEU A N 1
ATOM 749 C CA . LEU A 1 92 ? -14.871 0.924 9.611 1.00 90.44 92 LEU A CA 1
ATOM 750 C C . LEU A 1 92 ? -13.832 1.044 8.490 1.00 90.44 92 LEU A C 1
ATOM 752 O O . LEU A 1 92 ? -12.719 1.501 8.731 1.00 90.44 92 LEU A O 1
ATOM 756 N N . ILE A 1 93 ? -14.204 0.673 7.265 1.00 94.44 93 ILE A N 1
ATOM 757 C CA . ILE A 1 93 ? -13.348 0.678 6.075 1.00 94.44 93 ILE A CA 1
ATOM 758 C C . ILE A 1 93 ? -13.993 1.589 5.019 1.00 94.44 93 ILE A C 1
ATOM 760 O O . ILE A 1 93 ? -14.545 1.119 4.018 1.00 94.44 93 ILE A O 1
ATOM 764 N N . PRO A 1 94 ? -13.979 2.918 5.240 1.00 91.25 94 PRO A N 1
ATOM 765 C CA . PRO A 1 94 ? -14.574 3.853 4.300 1.00 91.25 94 PRO A CA 1
ATOM 766 C C . PRO A 1 94 ? -13.835 3.795 2.961 1.00 91.25 94 PRO A C 1
ATOM 768 O O . PRO A 1 94 ? -12.606 3.834 2.909 1.00 91.25 94 PRO A O 1
ATOM 771 N N . ARG A 1 95 ? -14.584 3.743 1.859 1.00 89.56 95 ARG A N 1
ATOM 772 C CA . ARG A 1 95 ? -14.004 3.720 0.509 1.00 89.56 95 ARG A CA 1
ATOM 773 C C . ARG A 1 95 ? -13.498 5.095 0.090 1.00 89.56 95 ARG A C 1
ATOM 775 O O . ARG A 1 95 ? -14.130 6.115 0.380 1.00 89.56 95 ARG A O 1
ATOM 782 N N . TRP A 1 96 ? -12.415 5.107 -0.680 1.00 91.25 96 TRP A N 1
ATOM 783 C CA . TRP A 1 96 ? -11.915 6.318 -1.315 1.00 91.25 96 TRP A CA 1
ATOM 784 C C . TRP A 1 96 ? -12.704 6.617 -2.595 1.00 91.25 96 TRP A C 1
ATOM 786 O O . TRP A 1 96 ? -12.821 5.779 -3.488 1.00 91.25 96 TRP A O 1
ATOM 796 N N . LYS A 1 97 ? -13.310 7.804 -2.681 1.00 85.75 97 LYS A N 1
ATOM 797 C CA . LYS A 1 97 ? -14.346 8.086 -3.694 1.00 85.75 97 LYS A CA 1
ATOM 798 C C . LYS A 1 97 ? -13.809 8.604 -5.025 1.00 85.75 97 LYS A C 1
ATOM 800 O O . LYS A 1 97 ? -14.516 8.525 -6.02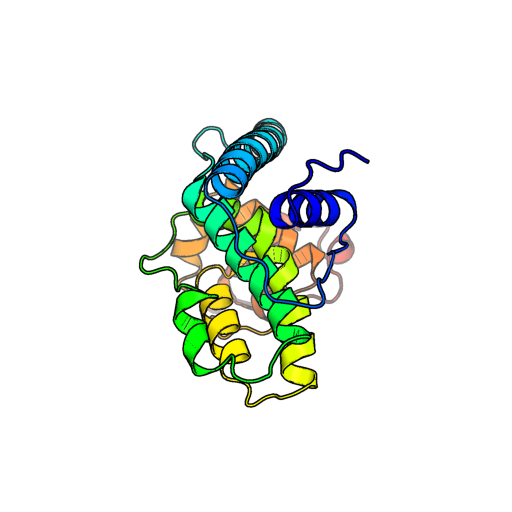5 1.00 85.75 97 LYS A O 1
ATOM 805 N N . THR A 1 98 ? -12.605 9.162 -5.046 1.00 86.00 98 THR A N 1
ATOM 806 C CA . THR A 1 98 ? -12.038 9.820 -6.229 1.00 86.00 98 THR A CA 1
ATOM 807 C C . THR A 1 98 ? -10.779 9.099 -6.696 1.00 86.00 98 THR A C 1
ATOM 809 O O . THR A 1 98 ? -10.085 8.505 -5.875 1.00 86.00 98 THR A O 1
ATOM 812 N N . PRO A 1 99 ? -10.436 9.130 -7.993 1.00 88.69 99 PRO A N 1
ATOM 813 C CA . PRO A 1 99 ? -9.117 8.686 -8.434 1.00 88.69 99 PRO A CA 1
ATOM 814 C C . PRO A 1 99 ? -8.023 9.446 -7.659 1.00 88.69 99 PRO A C 1
ATOM 816 O O . PRO A 1 99 ? -8.104 10.678 -7.598 1.00 88.69 99 PRO A O 1
ATOM 819 N N . PRO A 1 100 ? -7.069 8.757 -7.008 1.00 92.75 100 PRO A N 1
ATOM 820 C CA . PRO A 1 100 ? -6.003 9.426 -6.275 1.00 92.75 100 PRO A CA 1
ATOM 821 C C . PRO A 1 100 ? -4.997 10.057 -7.248 1.00 92.75 100 PRO A C 1
ATOM 823 O O . PRO A 1 100 ? -4.720 9.504 -8.312 1.00 92.75 100 PRO A O 1
ATOM 826 N N . ASP A 1 101 ? -4.453 11.218 -6.885 1.00 95.12 101 ASP A N 1
ATOM 827 C CA . ASP A 1 101 ? -3.243 11.741 -7.521 1.00 95.12 101 ASP A CA 1
ATOM 828 C C . ASP A 1 101 ? -1.990 11.062 -6.932 1.00 95.12 101 ASP A C 1
ATOM 830 O O . ASP A 1 101 ? -2.076 10.288 -5.976 1.00 95.12 101 ASP A O 1
ATOM 834 N N . ILE A 1 102 ? -0.812 11.340 -7.498 1.00 96.06 102 ILE A N 1
ATOM 835 C CA . ILE A 1 102 ? 0.447 10.711 -7.063 1.00 96.06 102 ILE A CA 1
ATOM 836 C C . ILE A 1 102 ? 0.748 11.025 -5.590 1.00 96.06 102 ILE A C 1
ATOM 838 O O . ILE A 1 102 ? 1.137 10.128 -4.842 1.00 96.06 102 ILE A O 1
ATOM 842 N N . SER A 1 103 ? 0.526 12.267 -5.149 1.00 96.44 103 SER A N 1
ATOM 843 C CA . SER A 1 103 ? 0.708 12.665 -3.748 1.00 96.44 103 SER A CA 1
ATOM 844 C C . SER A 1 103 ? -0.195 11.848 -2.816 1.00 96.44 103 SER A C 1
ATOM 846 O O . SER A 1 103 ? 0.264 11.360 -1.783 1.00 96.44 103 SER A O 1
ATOM 848 N N . SER A 1 104 ? -1.455 11.622 -3.192 1.00 97.25 104 SER A N 1
ATOM 849 C CA . SER A 1 104 ? -2.397 10.756 -2.479 1.00 97.25 104 SER A CA 1
ATOM 850 C C . SER A 1 104 ? -1.943 9.299 -2.483 1.00 97.25 104 SER A C 1
ATOM 852 O O . SER A 1 104 ? -1.996 8.663 -1.432 1.00 97.25 104 SER A O 1
ATOM 854 N N . VAL A 1 105 ? -1.466 8.770 -3.614 1.00 97.81 105 VAL A N 1
ATOM 855 C CA . VAL A 1 105 ? -0.953 7.393 -3.700 1.00 97.81 105 VAL A CA 1
ATOM 856 C C . VAL A 1 105 ? 0.216 7.188 -2.741 1.00 97.81 105 VAL A C 1
ATOM 858 O O . VAL A 1 105 ? 0.177 6.276 -1.918 1.00 97.81 105 VAL A O 1
ATOM 861 N N . LEU A 1 106 ? 1.224 8.060 -2.790 1.00 97.25 106 LEU A N 1
ATOM 862 C CA . LEU A 1 106 ? 2.403 7.963 -1.928 1.00 97.25 106 LEU A CA 1
ATOM 863 C C . LEU A 1 106 ? 2.063 8.210 -0.452 1.00 97.25 106 LEU A C 1
ATOM 865 O O . LEU A 1 106 ? 2.601 7.541 0.427 1.00 97.25 106 LEU A O 1
ATOM 869 N N . SER A 1 107 ? 1.117 9.108 -0.171 1.00 97.56 107 SER A N 1
ATOM 870 C CA . SER A 1 107 ? 0.645 9.354 1.195 1.00 97.56 107 SER A CA 1
ATOM 871 C C . SER A 1 107 ? -0.076 8.137 1.781 1.00 97.56 107 SER A C 1
ATOM 873 O O . SER A 1 107 ? 0.162 7.772 2.932 1.00 97.56 107 SER A O 1
ATOM 875 N N . ALA A 1 108 ? -0.936 7.482 0.994 1.00 98.12 108 ALA A N 1
ATOM 876 C CA . ALA A 1 108 ? -1.607 6.249 1.403 1.00 98.12 108 ALA A CA 1
ATOM 877 C C . ALA A 1 108 ? -0.607 5.106 1.620 1.00 98.12 108 ALA A C 1
ATOM 879 O O . ALA A 1 108 ? -0.742 4.305 2.550 1.00 98.12 108 ALA A O 1
ATOM 880 N N . ASP A 1 109 ? 0.417 5.047 0.772 1.00 97.81 109 ASP A N 1
ATOM 881 C CA . ASP A 1 109 ? 1.398 3.973 0.747 1.00 97.81 109 ASP A CA 1
ATOM 882 C C . ASP A 1 109 ? 2.208 3.829 2.037 1.00 97.81 109 ASP A C 1
ATOM 884 O O . ASP A 1 109 ? 2.637 2.720 2.360 1.00 97.81 109 ASP A O 1
ATOM 888 N N . MET A 1 110 ? 2.356 4.906 2.816 1.00 96.19 110 MET A N 1
ATOM 889 C CA . MET A 1 110 ? 2.998 4.855 4.133 1.00 96.19 110 MET A CA 1
ATOM 890 C C . MET A 1 110 ? 2.359 3.814 5.065 1.00 96.19 110 MET A C 1
ATOM 892 O O . MET A 1 110 ? 3.059 3.268 5.918 1.00 96.19 110 MET A O 1
ATOM 896 N N . SER A 1 111 ? 1.066 3.513 4.880 1.00 97.06 111 SER A N 1
ATOM 897 C CA . SER A 1 111 ? 0.343 2.471 5.623 1.00 97.06 111 SER A CA 1
ATOM 898 C C . SER A 1 111 ? -0.148 1.323 4.735 1.00 97.06 111 SER A C 1
ATOM 900 O O . SER A 1 111 ? -0.037 0.159 5.116 1.00 97.06 111 SER A O 1
ATOM 902 N N . LEU A 1 112 ? -0.672 1.598 3.536 1.00 97.75 112 LEU A N 1
ATOM 903 C CA . LEU A 1 112 ? -1.291 0.555 2.709 1.00 97.75 112 LEU A CA 1
ATOM 904 C C . LEU A 1 112 ? -0.306 -0.507 2.213 1.00 97.75 112 LEU A C 1
ATOM 906 O O . LEU A 1 112 ? -0.744 -1.618 1.930 1.00 97.75 112 LEU A O 1
ATOM 910 N N . ARG A 1 113 ? 1.007 -0.241 2.164 1.00 96.69 113 ARG A N 1
ATOM 911 C CA . ARG A 1 113 ? 2.012 -1.250 1.769 1.00 96.69 113 ARG A CA 1
ATOM 912 C C . ARG A 1 113 ? 2.023 -2.508 2.649 1.00 96.69 113 ARG A C 1
ATOM 914 O O . ARG A 1 113 ? 2.561 -3.535 2.249 1.00 96.69 113 ARG A O 1
ATOM 921 N N . PHE A 1 114 ? 1.440 -2.431 3.846 1.00 96.00 114 PHE A N 1
ATOM 922 C CA . PHE A 1 114 ? 1.300 -3.557 4.773 1.00 96.00 114 PHE A CA 1
ATOM 923 C C . PHE A 1 114 ? -0.043 -4.293 4.623 1.00 96.00 114 PHE A C 1
ATOM 925 O O . PHE A 1 114 ? -0.193 -5.417 5.103 1.00 96.00 114 PHE A O 1
ATOM 932 N N . LEU A 1 115 ? -1.016 -3.695 3.929 1.00 96.94 115 LEU A N 1
ATOM 933 C CA . LEU A 1 115 ? -2.361 -4.240 3.767 1.00 96.94 115 LEU A CA 1
ATOM 934 C C . LEU A 1 115 ? -2.397 -5.596 3.034 1.00 96.94 115 LEU A C 1
ATOM 936 O O . LEU A 1 115 ? -3.151 -6.457 3.490 1.00 96.94 115 LEU A O 1
ATOM 940 N N . PRO A 1 116 ? -1.586 -5.866 1.984 1.00 97.19 116 PRO A N 1
ATOM 941 C CA . PRO A 1 116 ? -1.632 -7.151 1.279 1.00 97.19 116 PRO A CA 1
ATOM 942 C C . PRO A 1 116 ? -1.417 -8.382 2.168 1.00 97.19 116 PRO A C 1
ATOM 944 O O . PRO A 1 116 ? -1.997 -9.441 1.920 1.00 97.19 116 PRO A O 1
ATOM 947 N N . GLN A 1 117 ? -0.619 -8.252 3.234 1.00 94.75 117 GLN A N 1
ATOM 948 C CA . GLN A 1 117 ? -0.405 -9.342 4.189 1.00 94.75 117 GLN A CA 1
ATOM 949 C C . GLN A 1 117 ? -1.685 -9.651 4.972 1.00 94.75 117 GLN A C 1
ATOM 951 O O . GLN A 1 117 ? -2.042 -10.816 5.130 1.00 94.75 117 GLN A O 1
ATOM 956 N N . ILE A 1 118 ? -2.419 -8.618 5.397 1.00 94.50 118 ILE A N 1
ATOM 957 C CA . ILE A 1 118 ? -3.702 -8.776 6.093 1.00 94.50 118 ILE A CA 1
ATOM 958 C C . ILE A 1 118 ? -4.744 -9.390 5.156 1.00 94.50 118 ILE A C 1
ATOM 960 O O . ILE A 1 118 ? -5.448 -10.314 5.554 1.00 94.50 118 ILE A O 1
ATOM 964 N N . VAL A 1 119 ? -4.812 -8.928 3.902 1.00 96.50 119 VAL A N 1
ATOM 965 C CA . VAL A 1 119 ? -5.726 -9.496 2.896 1.00 96.50 119 VAL A CA 1
ATOM 966 C C . VAL A 1 119 ? -5.430 -10.977 2.673 1.00 96.50 119 VAL A C 1
ATOM 968 O O . VAL A 1 119 ? -6.352 -11.785 2.658 1.00 96.50 119 VAL A O 1
ATOM 971 N N . SER A 1 120 ? -4.153 -11.354 2.576 1.00 95.62 120 SER A N 1
ATOM 972 C CA . SER A 1 120 ? -3.750 -12.756 2.417 1.00 95.62 120 SER A CA 1
ATOM 973 C C . SER A 1 120 ? -4.195 -13.619 3.601 1.00 95.62 120 SER A C 1
ATOM 975 O O . SER A 1 120 ? -4.735 -14.703 3.397 1.00 95.62 120 SER A O 1
ATOM 977 N N . LEU A 1 121 ? -4.019 -13.130 4.833 1.00 93.94 121 LEU A N 1
ATOM 978 C CA . LEU A 1 121 ? -4.456 -13.832 6.043 1.00 93.94 121 LEU A CA 1
ATOM 979 C C . LEU A 1 121 ? -5.983 -13.982 6.109 1.00 93.94 121 LEU A C 1
ATOM 981 O O . LEU A 1 121 ? -6.475 -15.071 6.397 1.00 93.94 121 LEU A O 1
ATOM 985 N N . LEU A 1 122 ? -6.730 -12.918 5.799 1.00 93.81 122 LEU A N 1
ATOM 986 C CA . LEU A 1 122 ? -8.194 -12.950 5.719 1.00 93.81 122 LEU A CA 1
ATOM 987 C C . LEU A 1 122 ? -8.674 -13.944 4.658 1.00 93.81 122 LEU A C 1
ATOM 989 O O . LEU A 1 122 ? -9.548 -14.756 4.936 1.00 93.81 122 LEU A O 1
ATOM 993 N N . ASN A 1 123 ? -8.067 -13.925 3.472 1.00 94.06 123 ASN A N 1
ATOM 994 C CA . ASN A 1 123 ? -8.439 -14.802 2.367 1.00 94.06 123 ASN A CA 1
ATOM 995 C C . ASN A 1 123 ? -8.139 -16.282 2.662 1.00 94.06 123 ASN A C 1
ATOM 997 O O . ASN A 1 123 ? -8.888 -17.152 2.235 1.00 94.06 123 ASN A O 1
ATOM 1001 N N . ILE A 1 124 ? -7.070 -16.587 3.411 1.00 94.50 124 ILE A N 1
ATOM 1002 C CA . ILE A 1 124 ? -6.794 -17.954 3.890 1.00 94.50 124 ILE A CA 1
ATOM 1003 C C . ILE A 1 124 ? -7.854 -18.403 4.905 1.00 94.50 124 ILE A C 1
ATOM 1005 O O . ILE A 1 124 ? -8.250 -19.567 4.890 1.00 94.50 124 ILE A O 1
ATOM 1009 N N . ALA A 1 125 ? -8.294 -17.501 5.787 1.00 91.75 125 ALA A N 1
ATOM 1010 C CA . ALA A 1 125 ? -9.291 -17.805 6.808 1.00 91.75 125 ALA A CA 1
ATOM 1011 C C . ALA A 1 125 ? -10.697 -18.005 6.214 1.00 91.75 125 ALA A C 1
ATOM 1013 O O . ALA A 1 125 ? -11.367 -18.980 6.550 1.00 91.75 125 ALA A O 1
ATOM 1014 N N . ASP A 1 126 ? -11.129 -17.104 5.329 1.00 90.56 126 ASP A N 1
ATOM 1015 C CA . ASP A 1 126 ? -12.395 -17.183 4.599 1.00 90.56 126 ASP A CA 1
ATOM 1016 C C . ASP A 1 126 ? -12.301 -16.428 3.252 1.00 90.56 126 ASP A C 1
ATOM 1018 O O . ASP A 1 126 ? -12.414 -15.198 3.217 1.00 90.56 126 ASP A O 1
ATOM 1022 N N . PRO A 1 127 ? -12.157 -17.140 2.116 1.00 89.44 127 PRO A N 1
ATOM 1023 C CA . PRO A 1 127 ? -12.112 -16.521 0.788 1.00 89.44 127 PRO A CA 1
ATOM 1024 C C . PRO A 1 127 ? -13.398 -15.793 0.373 1.00 89.44 127 PRO A C 1
ATOM 1026 O O . PRO A 1 127 ? -13.408 -15.059 -0.616 1.00 89.44 127 PRO A O 1
ATOM 1029 N N . GLN A 1 128 ? -14.518 -16.042 1.058 1.00 89.56 128 GLN A N 1
ATOM 1030 C CA . GLN A 1 128 ? -15.800 -15.399 0.773 1.00 89.56 128 GLN A CA 1
ATOM 1031 C C . GLN A 1 128 ? -16.079 -14.204 1.691 1.00 89.56 128 GLN A C 1
ATOM 1033 O O . GLN A 1 128 ? -17.120 -13.561 1.519 1.00 89.56 128 GLN A O 1
ATOM 1038 N N . ASP A 1 129 ? -15.160 -13.857 2.604 1.00 90.69 129 ASP A N 1
ATOM 1039 C CA . ASP A 1 129 ? -15.308 -12.703 3.491 1.00 90.69 129 ASP A CA 1
ATOM 1040 C C . ASP A 1 129 ? -15.459 -11.410 2.656 1.00 90.69 129 ASP A C 1
ATOM 1042 O O . ASP A 1 129 ? -14.561 -11.042 1.887 1.00 90.69 129 ASP A O 1
ATOM 1046 N N . PRO A 1 130 ? -16.576 -10.668 2.802 1.00 92.38 130 PRO A N 1
ATOM 1047 C CA . PRO A 1 130 ? -16.800 -9.418 2.082 1.00 92.38 130 PRO A CA 1
ATOM 1048 C C . PRO A 1 130 ? -15.691 -8.370 2.259 1.00 92.38 130 PRO A C 1
ATOM 1050 O O . PRO A 1 130 ? -15.502 -7.541 1.368 1.00 92.38 130 PRO A O 1
ATOM 1053 N N . LEU A 1 131 ? -14.949 -8.387 3.372 1.00 94.50 131 LEU A N 1
ATOM 1054 C CA . LEU A 1 131 ? -13.838 -7.460 3.594 1.00 94.50 131 LEU A CA 1
ATOM 1055 C C . LEU A 1 131 ? -12.691 -7.690 2.620 1.00 94.50 131 LEU A C 1
ATOM 1057 O O . LEU A 1 131 ? -12.116 -6.702 2.179 1.00 94.50 131 LEU A O 1
ATOM 1061 N N . VAL A 1 132 ? -12.389 -8.936 2.237 1.00 94.88 132 VAL A N 1
ATOM 1062 C CA . VAL A 1 132 ? -11.314 -9.229 1.271 1.00 94.88 132 VAL A CA 1
ATOM 1063 C C . VAL A 1 132 ? -11.549 -8.426 -0.008 1.00 94.88 132 VAL A C 1
ATOM 1065 O O . VAL A 1 132 ? -10.697 -7.636 -0.404 1.00 94.88 132 VAL A O 1
ATOM 1068 N N . LYS A 1 133 ? -12.769 -8.483 -0.555 1.00 93.94 133 LYS A N 1
ATOM 1069 C CA . LYS A 1 133 ? -13.156 -7.728 -1.760 1.00 93.94 133 LYS A CA 1
ATOM 1070 C C . LYS A 1 133 ? -13.065 -6.211 -1.576 1.00 93.94 133 LYS A C 1
ATOM 1072 O O . LYS A 1 133 ? -12.706 -5.494 -2.510 1.00 93.94 133 LYS A O 1
ATOM 1077 N N . ILE A 1 134 ? -13.405 -5.697 -0.392 1.00 95.62 134 ILE A N 1
ATOM 1078 C CA . ILE A 1 134 ? -13.294 -4.261 -0.088 1.00 95.62 134 ILE A CA 1
ATOM 1079 C C . ILE A 1 134 ? -11.821 -3.835 -0.079 1.00 95.62 134 ILE A C 1
ATOM 1081 O O . ILE A 1 134 ? -11.475 -2.816 -0.678 1.00 95.62 134 ILE A O 1
ATOM 1085 N N . LEU A 1 135 ? -10.954 -4.616 0.565 1.00 96.88 135 LEU A N 1
ATOM 1086 C CA . LEU A 1 135 ? -9.528 -4.315 0.670 1.00 96.88 135 LEU A CA 1
ATOM 1087 C C . LEU A 1 135 ? -8.807 -4.478 -0.670 1.00 96.88 135 LEU A C 1
ATOM 1089 O O . LEU A 1 135 ? -8.001 -3.622 -1.022 1.00 96.88 135 LEU A O 1
ATOM 1093 N N . GLU A 1 136 ? -9.144 -5.494 -1.462 1.00 96.12 136 GLU A N 1
ATOM 1094 C CA . GLU A 1 136 ? -8.650 -5.647 -2.835 1.00 96.12 136 GLU A CA 1
ATOM 1095 C C . GLU A 1 136 ? -9.101 -4.495 -3.736 1.00 96.12 136 GLU A C 1
ATOM 1097 O O . GLU A 1 136 ? -8.322 -4.012 -4.555 1.00 96.12 136 GLU A O 1
ATOM 1102 N N . SER A 1 137 ? -10.328 -3.988 -3.567 1.00 95.12 137 SER A N 1
ATOM 1103 C CA . SER A 1 137 ? -10.784 -2.795 -4.288 1.00 95.12 137 SER A CA 1
ATOM 1104 C C . SER A 1 137 ? -9.969 -1.556 -3.910 1.00 95.12 137 SER A C 1
ATOM 1106 O O . SER A 1 137 ? -9.668 -0.746 -4.787 1.00 95.12 137 SER A O 1
ATOM 1108 N N . ILE A 1 138 ? -9.611 -1.399 -2.632 1.00 97.25 138 ILE A N 1
ATOM 1109 C CA . ILE A 1 138 ? -8.730 -0.319 -2.168 1.00 97.25 138 ILE A CA 1
ATOM 1110 C C . ILE A 1 138 ? -7.330 -0.490 -2.759 1.00 97.25 138 ILE A C 1
ATOM 1112 O O . ILE A 1 138 ? -6.789 0.460 -3.317 1.00 97.25 138 ILE A O 1
ATOM 1116 N N . LEU A 1 139 ? -6.765 -1.698 -2.702 1.00 97.38 139 LEU A N 1
ATOM 1117 C CA . LEU A 1 139 ? -5.459 -1.995 -3.283 1.00 97.38 139 LEU A CA 1
ATOM 1118 C C . LEU A 1 139 ? -5.457 -1.817 -4.800 1.00 97.38 139 LEU A C 1
ATOM 1120 O O . LEU A 1 139 ? -4.477 -1.336 -5.331 1.00 97.38 139 LEU A O 1
ATOM 1124 N N . THR A 1 140 ? -6.544 -2.109 -5.506 1.00 96.19 140 THR A N 1
ATOM 1125 C CA . THR A 1 140 ? -6.643 -1.855 -6.952 1.00 96.19 140 THR A CA 1
ATOM 1126 C C . THR A 1 140 ? -6.606 -0.355 -7.259 1.00 96.19 140 THR A C 1
ATOM 1128 O O . THR A 1 140 ? -5.981 0.068 -8.227 1.00 96.19 140 THR A O 1
ATOM 1131 N N . GLN A 1 141 ? -7.247 0.470 -6.425 1.00 96.00 141 GLN A N 1
ATOM 1132 C CA . GLN A 1 141 ? -7.230 1.931 -6.563 1.00 96.00 141 GLN A CA 1
ATOM 1133 C C . GLN A 1 141 ? -5.885 2.551 -6.151 1.00 96.00 141 GLN A C 1
ATOM 1135 O O . GLN A 1 141 ? -5.478 3.557 -6.723 1.00 96.00 141 GLN A O 1
ATOM 1140 N N . PHE A 1 142 ? -5.197 1.946 -5.182 1.00 97.56 142 PHE A N 1
ATOM 1141 C CA . PHE A 1 142 ? -3.880 2.340 -4.673 1.00 97.56 142 PHE A CA 1
ATOM 1142 C C . PHE A 1 142 ? -2.834 1.259 -4.991 1.00 97.56 142 PHE A C 1
ATOM 1144 O O . PHE A 1 142 ? -2.100 0.793 -4.117 1.00 97.56 142 PHE A O 1
ATOM 1151 N N . HIS A 1 143 ? -2.773 0.835 -6.256 1.00 97.56 143 HIS A N 1
ATOM 1152 C CA . HIS A 1 143 ? -2.051 -0.374 -6.679 1.00 97.56 143 HIS A CA 1
ATOM 1153 C C . HIS A 1 143 ? -0.542 -0.330 -6.459 1.00 97.56 143 HIS A C 1
ATOM 1155 O O . HIS A 1 143 ? 0.072 -1.385 -6.316 1.00 97.56 143 HIS A O 1
ATOM 1161 N N . TYR A 1 144 ? 0.056 0.853 -6.313 1.00 98.38 144 TYR A N 1
ATOM 1162 C CA . TYR A 1 144 ? 1.446 0.981 -5.873 1.00 98.38 144 TYR A CA 1
ATOM 1163 C C . TYR A 1 144 ? 1.719 0.276 -4.527 1.00 98.38 144 TYR A C 1
ATOM 1165 O O . TYR A 1 144 ? 2.766 -0.353 -4.347 1.00 98.38 144 TYR A O 1
ATOM 1173 N N . SER A 1 145 ? 0.762 0.312 -3.596 1.00 98.25 145 SER A N 1
ATOM 1174 C CA . SER A 1 145 ? 0.846 -0.379 -2.302 1.00 98.25 145 SER A CA 1
ATOM 1175 C C . SER A 1 145 ? 0.586 -1.881 -2.391 1.00 98.25 145 SER A C 1
ATOM 1177 O O . SER A 1 145 ? 0.934 -2.620 -1.475 1.00 98.25 145 SER A O 1
ATOM 1179 N N . GLY A 1 146 ? -0.019 -2.332 -3.490 1.00 97.62 146 GLY A N 1
ATOM 1180 C CA . GLY A 1 146 ? -0.313 -3.734 -3.770 1.00 97.62 146 GLY A CA 1
ATOM 1181 C C . GLY A 1 146 ? 0.733 -4.441 -4.630 1.00 97.62 146 GLY A C 1
ATOM 1182 O O . GLY A 1 146 ? 0.540 -5.605 -4.962 1.00 97.62 146 GLY A O 1
ATOM 1183 N N . ILE A 1 147 ? 1.834 -3.784 -5.013 1.00 98.38 147 ILE A N 1
ATOM 1184 C CA . ILE A 1 147 ? 2.887 -4.425 -5.815 1.00 98.38 147 ILE A CA 1
ATOM 1185 C C . ILE A 1 147 ? 3.434 -5.655 -5.075 1.00 98.38 147 ILE A C 1
ATOM 1187 O O . ILE A 1 147 ? 3.870 -5.564 -3.928 1.00 98.38 147 ILE A O 1
ATOM 1191 N N . GLY A 1 148 ? 3.436 -6.803 -5.760 1.00 95.19 148 GLY A N 1
ATOM 1192 C CA . GLY A 1 148 ? 3.801 -8.106 -5.188 1.00 95.19 148 GLY A CA 1
ATOM 1193 C C . GLY A 1 148 ? 2.611 -8.918 -4.664 1.00 95.19 148 GLY A C 1
ATOM 1194 O O . GLY A 1 148 ? 2.799 -10.052 -4.235 1.00 95.19 148 GLY A O 1
ATOM 1195 N N . TYR A 1 149 ? 1.400 -8.365 -4.720 1.00 96.31 149 TYR A N 1
ATOM 1196 C CA . TYR A 1 149 ? 0.140 -9.058 -4.472 1.00 96.31 149 TYR A CA 1
ATOM 1197 C C . TYR A 1 149 ? -0.655 -9.185 -5.777 1.00 96.31 149 TYR A C 1
ATOM 1199 O O . TYR A 1 149 ? -0.573 -8.312 -6.641 1.00 96.31 149 TYR A O 1
ATOM 1207 N N . HIS A 1 150 ? -1.411 -10.274 -5.922 1.00 94.56 150 HIS A N 1
ATOM 1208 C CA . HIS A 1 150 ? -2.203 -10.523 -7.124 1.00 94.56 150 HIS A CA 1
ATOM 1209 C C . HIS A 1 150 ? -3.394 -9.558 -7.183 1.00 94.56 150 HIS A C 1
ATOM 1211 O O . HIS A 1 150 ? -4.294 -9.619 -6.347 1.00 94.56 150 HIS A O 1
ATOM 1217 N N . LEU A 1 151 ? -3.400 -8.660 -8.169 1.00 94.81 151 LEU A N 1
ATOM 1218 C CA . LEU A 1 151 ? -4.468 -7.687 -8.401 1.00 94.81 151 LEU A CA 1
ATOM 1219 C C . LEU A 1 151 ? -4.866 -7.697 -9.872 1.00 94.81 151 LEU A C 1
ATOM 1221 O O . LEU A 1 151 ? -4.013 -7.737 -10.759 1.00 94.81 151 LEU A O 1
ATOM 1225 N N . ASN A 1 152 ? -6.163 -7.556 -10.146 1.00 93.25 152 ASN A N 1
ATOM 1226 C CA . ASN A 1 152 ? -6.620 -7.337 -11.513 1.00 93.25 152 ASN A CA 1
ATOM 1227 C C . ASN A 1 152 ? -6.379 -5.874 -11.925 1.00 93.25 152 ASN A C 1
ATOM 1229 O O . ASN A 1 152 ? -7.156 -4.980 -11.582 1.00 93.25 152 ASN A O 1
ATOM 1233 N N . LEU A 1 153 ? -5.308 -5.651 -12.689 1.00 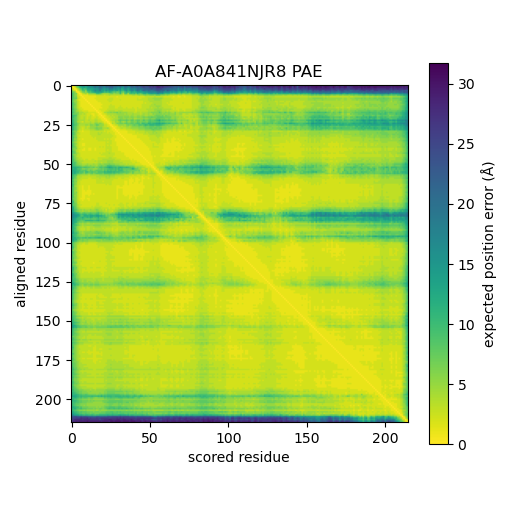94.88 153 LEU A N 1
ATOM 1234 C CA . LEU A 1 153 ? -4.872 -4.334 -13.165 1.00 94.88 153 LEU A CA 1
ATOM 1235 C C . LEU A 1 153 ? -4.972 -4.183 -14.694 1.00 94.88 153 LEU A C 1
ATOM 1237 O O . LEU A 1 153 ? -4.386 -3.268 -15.267 1.00 94.88 153 LEU A O 1
ATOM 1241 N N . GLU A 1 154 ? -5.746 -5.038 -15.369 1.00 91.25 154 GLU A N 1
ATOM 1242 C CA . GLU A 1 154 ? -5.869 -5.061 -16.841 1.00 91.25 154 GLU A CA 1
ATOM 1243 C C . GLU A 1 154 ? -6.369 -3.736 -17.437 1.00 91.25 154 GLU A C 1
ATOM 1245 O O . GLU A 1 154 ? -6.102 -3.414 -18.592 1.00 91.25 154 GLU A O 1
ATOM 1250 N N . LYS A 1 155 ? -7.108 -2.951 -16.647 1.00 91.56 155 LYS A N 1
ATOM 1251 C CA . LYS A 1 155 ? -7.707 -1.680 -17.079 1.00 91.56 155 LYS A CA 1
ATOM 1252 C C . LYS A 1 155 ? -6.780 -0.475 -16.906 1.00 91.56 155 LYS A C 1
ATOM 1254 O O . LYS A 1 155 ? -7.167 0.633 -17.283 1.00 91.56 155 LYS A O 1
ATOM 1259 N N . ILE A 1 156 ? -5.596 -0.654 -16.318 1.00 95.00 156 ILE A N 1
ATOM 1260 C CA . ILE A 1 156 ? -4.653 0.441 -16.095 1.00 95.00 156 ILE A CA 1
ATOM 1261 C C . ILE A 1 156 ? -3.972 0.810 -17.413 1.00 95.00 156 ILE A C 1
ATOM 1263 O O . ILE A 1 156 ? -3.364 -0.019 -18.089 1.00 95.00 156 ILE A O 1
ATOM 1267 N N . ASN A 1 157 ? -4.041 2.092 -17.769 1.00 96.06 157 ASN A N 1
ATOM 1268 C CA . ASN A 1 157 ? -3.229 2.642 -18.846 1.00 96.06 157 ASN A CA 1
ATOM 1269 C C . ASN A 1 157 ? -1.836 2.971 -18.293 1.00 96.06 157 ASN A C 1
ATOM 1271 O O . ASN A 1 157 ? -1.630 4.045 -17.727 1.00 96.06 157 ASN A O 1
ATOM 1275 N N . TRP A 1 158 ? -0.891 2.046 -18.460 1.00 97.19 158 TRP A N 1
ATOM 1276 C CA . TRP A 1 158 ? 0.454 2.156 -17.889 1.00 97.19 158 TRP A CA 1
ATOM 1277 C C . TRP A 1 158 ? 1.283 3.320 -18.437 1.00 97.19 158 TRP A C 1
ATOM 1279 O O . TRP A 1 158 ? 2.073 3.896 -17.693 1.00 97.19 158 TRP A O 1
ATOM 1289 N N . GLU A 1 159 ? 1.072 3.716 -19.695 1.00 96.56 159 GLU A N 1
ATOM 1290 C CA . GLU A 1 159 ? 1.731 4.896 -20.271 1.00 96.56 159 GLU A CA 1
ATOM 1291 C C . GLU A 1 159 ? 1.308 6.185 -19.565 1.00 96.56 159 GLU A C 1
ATOM 1293 O O . GLU A 1 159 ? 2.125 7.077 -19.329 1.00 96.56 159 GLU A O 1
ATOM 1298 N N . LYS A 1 160 ? 0.021 6.286 -19.215 1.00 96.44 160 LYS A N 1
ATOM 1299 C CA . LYS A 1 160 ? -0.520 7.423 -18.471 1.00 96.44 160 LYS A CA 1
ATOM 1300 C C . LYS A 1 160 ? -0.144 7.358 -16.992 1.00 96.44 160 LYS A C 1
ATOM 1302 O O . LYS A 1 160 ? 0.248 8.383 -16.440 1.00 96.44 160 LYS A O 1
ATOM 1307 N N . GLU A 1 161 ? -0.276 6.186 -16.376 1.00 96.31 161 GLU A N 1
ATOM 1308 C CA . GLU A 1 161 ? -0.007 5.954 -14.951 1.00 96.31 161 GLU A CA 1
ATOM 1309 C C . GLU A 1 161 ? 1.453 6.263 -14.600 1.00 96.31 161 GLU A C 1
ATOM 1311 O O . GLU A 1 161 ? 1.738 7.010 -13.669 1.00 96.31 161 GLU A O 1
ATOM 1316 N N . LEU A 1 162 ? 2.395 5.767 -15.407 1.00 97.19 162 LEU A N 1
ATOM 1317 C CA . LEU A 1 162 ? 3.834 5.911 -15.171 1.00 97.19 162 LEU A CA 1
ATOM 1318 C C . LEU A 1 162 ? 4.446 7.090 -15.944 1.00 97.19 162 LEU A C 1
ATOM 1320 O O . LEU A 1 162 ? 5.627 7.078 -16.302 1.00 97.19 162 LEU A O 1
ATOM 1324 N N . LYS A 1 163 ? 3.643 8.122 -16.228 1.00 96.25 163 LYS A N 1
ATOM 1325 C CA . LYS A 1 163 ? 4.106 9.324 -16.934 1.00 96.25 163 LYS A CA 1
ATOM 1326 C C . LYS A 1 163 ? 5.038 10.179 -16.074 1.00 96.25 163 LYS A C 1
ATOM 1328 O O . LYS A 1 163 ? 5.993 10.758 -16.598 1.00 96.25 163 LYS A O 1
ATOM 1333 N N . ASP A 1 164 ? 4.747 10.287 -14.779 1.00 95.44 164 ASP A N 1
ATOM 1334 C CA . ASP A 1 164 ? 5.596 11.014 -13.839 1.00 95.44 164 ASP A CA 1
ATOM 1335 C C . ASP A 1 164 ? 6.897 10.246 -13.583 1.00 95.44 164 ASP A C 1
ATOM 1337 O O . ASP A 1 164 ? 6.887 9.049 -13.302 1.00 95.44 164 ASP A O 1
ATOM 1341 N N . LYS A 1 165 ? 8.036 10.934 -13.699 1.00 93.88 165 LYS A N 1
ATOM 1342 C CA . LYS A 1 165 ? 9.351 10.282 -13.658 1.00 93.88 165 LYS A CA 1
ATOM 1343 C C . LYS A 1 165 ? 9.698 9.759 -12.266 1.00 93.88 165 LYS A C 1
ATOM 1345 O O . LYS A 1 165 ? 10.268 8.672 -12.172 1.00 93.88 165 LYS A O 1
ATOM 1350 N N . THR A 1 166 ? 9.374 10.519 -11.221 1.00 93.38 166 THR A N 1
ATOM 1351 C CA . THR A 1 166 ? 9.658 10.147 -9.830 1.00 93.38 166 THR A CA 1
ATOM 1352 C C . THR A 1 166 ? 8.823 8.935 -9.454 1.00 93.38 166 THR A C 1
ATOM 1354 O O . THR A 1 166 ? 9.363 7.913 -9.038 1.00 93.38 166 THR A O 1
ATOM 1357 N N . TYR A 1 167 ? 7.514 9.010 -9.68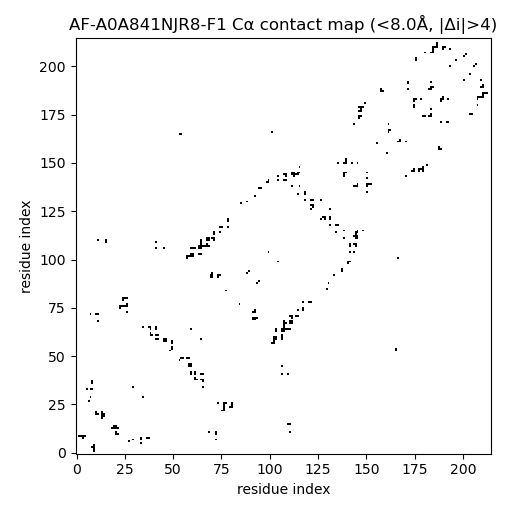3 1.00 96.06 167 TYR A N 1
ATOM 1358 C CA . TYR A 1 167 ? 6.596 7.921 -9.387 1.00 96.06 167 TYR A CA 1
ATOM 1359 C C . TYR A 1 167 ? 6.909 6.670 -10.206 1.00 96.06 167 TYR A C 1
ATOM 1361 O O . TYR A 1 167 ? 6.971 5.582 -9.642 1.00 96.06 167 TYR A O 1
ATOM 1369 N N . ARG A 1 168 ? 7.217 6.808 -11.504 1.00 97.56 168 ARG A N 1
ATOM 1370 C CA . ARG A 1 168 ? 7.662 5.681 -12.332 1.00 97.56 168 ARG A CA 1
ATOM 1371 C C . ARG A 1 168 ? 8.883 4.991 -11.740 1.00 97.56 168 ARG A C 1
ATOM 1373 O O . ARG A 1 168 ? 8.879 3.770 -11.651 1.00 97.56 168 ARG A O 1
ATOM 1380 N N . LYS A 1 169 ? 9.910 5.744 -11.335 1.00 96.00 169 LYS A N 1
ATOM 1381 C CA . LYS A 1 169 ? 11.118 5.168 -10.731 1.00 96.00 169 LYS A CA 1
ATOM 1382 C C . LYS A 1 169 ? 10.767 4.340 -9.490 1.00 96.00 169 LYS A C 1
ATOM 1384 O O . LYS A 1 169 ? 11.115 3.165 -9.442 1.00 96.00 169 LYS A O 1
ATOM 1389 N N . LEU A 1 170 ? 10.006 4.917 -8.558 1.00 96.44 170 LEU A N 1
ATOM 1390 C CA . LEU A 1 170 ? 9.554 4.233 -7.339 1.00 96.44 170 LEU A CA 1
ATOM 1391 C C . LEU A 1 170 ? 8.757 2.956 -7.651 1.00 96.44 170 LEU A C 1
ATOM 1393 O O . LEU A 1 170 ? 8.956 1.911 -7.031 1.00 96.44 170 LEU A O 1
ATOM 1397 N N . TYR A 1 171 ? 7.867 3.029 -8.641 1.00 98.12 171 TYR A N 1
ATOM 1398 C CA . TYR A 1 171 ? 7.040 1.908 -9.078 1.00 98.12 171 TYR A CA 1
ATOM 1399 C C . TYR A 1 171 ? 7.890 0.750 -9.615 1.00 98.12 171 TYR A C 1
ATOM 1401 O O . TYR A 1 171 ? 7.705 -0.400 -9.213 1.00 98.12 171 TYR A O 1
ATOM 1409 N N . LEU A 1 172 ? 8.848 1.052 -10.497 1.00 98.25 172 LEU A N 1
ATOM 1410 C CA . LEU A 1 172 ? 9.756 0.062 -11.076 1.00 98.25 172 LEU A CA 1
ATOM 1411 C C . LEU A 1 172 ? 10.671 -0.547 -10.010 1.00 98.25 172 LEU A C 1
ATOM 1413 O O . LEU A 1 172 ? 10.787 -1.768 -9.949 1.00 98.25 172 LEU A O 1
ATOM 1417 N N . GLU A 1 173 ? 11.261 0.267 -9.132 1.00 96.81 173 GLU A N 1
ATOM 1418 C CA . GLU A 1 173 ? 12.098 -0.213 -8.024 1.00 96.81 173 GLU A CA 1
ATOM 1419 C C . GLU A 1 173 ? 11.339 -1.208 -7.142 1.00 96.81 173 GLU A C 1
ATOM 1421 O O . GLU A 1 173 ? 11.852 -2.289 -6.846 1.00 96.81 173 GLU A O 1
ATOM 1426 N N . ARG A 1 174 ? 10.077 -0.912 -6.807 1.00 97.75 174 ARG A N 1
ATOM 1427 C CA . ARG A 1 174 ? 9.249 -1.824 -6.014 1.00 97.75 174 ARG A CA 1
ATOM 1428 C C . ARG A 1 174 ? 8.886 -3.108 -6.759 1.00 97.75 174 ARG A C 1
ATOM 1430 O O . ARG A 1 174 ? 8.876 -4.174 -6.144 1.00 97.75 174 ARG A O 1
ATOM 1437 N N . ILE A 1 175 ? 8.620 -3.050 -8.067 1.00 98.44 175 ILE A N 1
ATOM 1438 C CA . ILE A 1 175 ? 8.414 -4.261 -8.885 1.00 98.44 175 ILE A CA 1
ATOM 1439 C C . ILE A 1 175 ? 9.637 -5.179 -8.794 1.00 98.44 175 ILE A C 1
ATOM 1441 O O . ILE A 1 175 ? 9.487 -6.393 -8.630 1.00 98.44 175 ILE A O 1
ATOM 1445 N N . VAL A 1 176 ? 10.839 -4.604 -8.876 1.00 97.81 176 VAL A N 1
ATOM 1446 C CA . VAL A 1 176 ? 12.102 -5.347 -8.799 1.00 97.81 176 VAL A CA 1
ATOM 1447 C C . VAL A 1 176 ? 12.327 -5.920 -7.404 1.00 97.81 176 VAL A C 1
ATOM 1449 O O . VAL A 1 176 ? 12.656 -7.103 -7.293 1.00 97.81 176 VAL A O 1
ATOM 1452 N N . GLU A 1 177 ? 12.111 -5.116 -6.358 1.00 96.81 177 GLU A N 1
ATOM 1453 C CA . GLU A 1 177 ? 12.221 -5.523 -4.951 1.00 96.81 177 GLU A CA 1
ATOM 1454 C C . GLU A 1 177 ? 11.296 -6.706 -4.641 1.00 96.81 177 GLU A C 1
ATOM 1456 O O . GLU A 1 177 ? 11.720 -7.696 -4.047 1.00 96.81 177 GLU A O 1
ATOM 1461 N N . LYS A 1 178 ? 10.034 -6.630 -5.079 1.00 96.94 178 LYS A N 1
ATOM 1462 C CA . LYS A 1 178 ? 9.012 -7.652 -4.811 1.00 96.94 178 LYS A CA 1
ATOM 1463 C C . LYS A 1 178 ? 9.017 -8.814 -5.796 1.00 96.94 178 LYS A C 1
ATOM 1465 O O . LYS A 1 178 ? 8.232 -9.739 -5.619 1.00 96.94 178 LYS A O 1
ATOM 1470 N N . LYS A 1 179 ? 9.858 -8.774 -6.834 1.00 96.75 179 LYS A N 1
ATOM 1471 C CA . LYS A 1 179 ? 9.839 -9.744 -7.941 1.00 96.75 179 LYS A CA 1
ATOM 1472 C C . LYS A 1 179 ? 8.428 -9.938 -8.512 1.00 96.75 179 LYS A C 1
ATOM 1474 O O . LYS A 1 179 ? 7.985 -11.059 -8.751 1.00 96.75 179 LYS A O 1
ATOM 1479 N N . ALA A 1 180 ? 7.718 -8.831 -8.733 1.00 97.38 180 ALA A N 1
ATOM 1480 C CA . ALA A 1 180 ? 6.331 -8.832 -9.192 1.00 97.38 180 ALA A CA 1
ATOM 1481 C C . ALA A 1 180 ? 6.233 -9.171 -10.694 1.00 97.38 180 ALA A C 1
ATOM 1483 O O . ALA A 1 180 ? 6.070 -8.280 -11.528 1.00 97.38 180 ALA A O 1
ATOM 1484 N N . TYR A 1 181 ? 6.360 -10.457 -11.042 1.00 96.31 181 TYR A N 1
ATOM 1485 C CA . TYR A 1 181 ? 6.368 -10.945 -12.430 1.00 96.31 181 TYR A CA 1
ATOM 1486 C C . TYR A 1 181 ? 5.141 -10.505 -13.234 1.00 96.31 181 TYR A C 1
ATOM 1488 O O . TYR A 1 181 ? 5.298 -10.059 -14.365 1.00 96.31 181 TYR A O 1
ATOM 1496 N N . GLU A 1 182 ? 3.945 -10.551 -12.640 1.00 95.19 182 GLU A N 1
ATOM 1497 C CA . GLU A 1 182 ? 2.693 -10.162 -13.310 1.00 95.19 182 GLU A CA 1
ATOM 1498 C C . GLU A 1 182 ? 2.732 -8.729 -13.854 1.00 95.19 182 GLU A C 1
ATOM 1500 O O . GLU A 1 182 ? 2.196 -8.462 -14.923 1.00 95.19 182 GLU A O 1
ATOM 1505 N N . LEU A 1 183 ? 3.408 -7.817 -13.147 1.00 97.31 183 LEU A N 1
ATOM 1506 C CA . LEU A 1 183 ? 3.629 -6.444 -13.600 1.00 97.31 183 LEU A CA 1
ATOM 1507 C C . LEU A 1 183 ? 4.849 -6.341 -14.518 1.00 97.31 183 LEU A C 1
ATOM 1509 O O . LEU A 1 183 ? 4.806 -5.653 -15.534 1.00 97.31 183 LEU A O 1
ATOM 1513 N N . ALA A 1 184 ? 5.945 -7.015 -14.167 1.00 97.38 184 ALA A N 1
ATOM 1514 C CA . ALA A 1 184 ? 7.209 -6.933 -14.893 1.00 97.38 184 ALA A CA 1
ATOM 1515 C C . ALA A 1 184 ? 7.133 -7.503 -16.320 1.00 97.38 184 ALA A C 1
ATOM 1517 O O . ALA A 1 184 ? 7.934 -7.117 -17.171 1.00 97.38 184 ALA A O 1
ATOM 1518 N N . GLU A 1 185 ? 6.192 -8.411 -16.587 1.00 95.25 185 GLU A N 1
ATOM 1519 C CA . GLU A 1 185 ? 5.943 -8.991 -17.911 1.00 95.25 185 GLU A CA 1
ATOM 1520 C C . GLU A 1 185 ? 4.900 -8.202 -18.732 1.00 95.25 185 GLU A C 1
ATOM 1522 O O . GLU A 1 185 ? 4.677 -8.514 -19.901 1.00 95.25 185 GLU A O 1
ATOM 1527 N N . ILE A 1 186 ? 4.304 -7.130 -18.189 1.00 95.69 186 ILE A N 1
ATOM 1528 C CA . ILE A 1 186 ? 3.471 -6.212 -18.983 1.00 95.69 186 ILE A CA 1
ATOM 1529 C C . ILE A 1 186 ? 4.374 -5.500 -19.998 1.00 95.69 186 ILE A C 1
ATOM 1531 O O . ILE A 1 186 ? 5.338 -4.866 -19.568 1.00 95.69 186 ILE A O 1
ATOM 1535 N N . PRO A 1 187 ? 4.070 -5.509 -21.313 1.00 95.56 187 PRO A N 1
ATOM 1536 C CA . PRO A 1 187 ? 5.000 -5.041 -22.344 1.00 95.56 187 PRO A CA 1
ATOM 1537 C C . PRO A 1 187 ? 5.594 -3.652 -22.075 1.00 95.56 187 PRO A C 1
ATOM 1539 O O . PRO A 1 187 ? 6.811 -3.477 -22.099 1.00 95.56 187 PRO A O 1
ATOM 1542 N N . TYR A 1 188 ? 4.754 -2.669 -21.740 1.00 96.69 188 TYR A N 1
ATOM 1543 C CA . TYR A 1 188 ? 5.223 -1.312 -21.459 1.00 96.69 188 TYR A CA 1
ATOM 1544 C C . TYR A 1 188 ? 6.146 -1.238 -20.231 1.00 96.69 188 TYR A C 1
ATOM 1546 O O . TYR A 1 188 ? 7.188 -0.589 -20.277 1.00 96.69 188 TYR A O 1
ATOM 1554 N N . ILE A 1 189 ? 5.798 -1.929 -19.142 1.00 97.62 189 ILE A N 1
ATOM 1555 C CA . ILE A 1 189 ? 6.616 -1.968 -17.922 1.00 97.62 189 ILE A CA 1
ATOM 1556 C C . ILE A 1 189 ? 7.917 -2.729 -18.179 1.00 97.62 189 ILE A C 1
ATOM 1558 O O . ILE A 1 189 ? 8.978 -2.268 -17.767 1.00 97.62 189 ILE A O 1
ATOM 1562 N N . ASN A 1 190 ? 7.858 -3.853 -18.895 1.00 97.69 190 ASN A N 1
ATOM 1563 C CA . ASN A 1 190 ? 9.026 -4.644 -19.260 1.00 97.69 190 ASN A CA 1
ATOM 1564 C C . ASN A 1 190 ? 10.043 -3.792 -20.026 1.00 97.69 190 ASN A C 1
ATOM 1566 O O . ASN A 1 190 ? 11.214 -3.762 -19.658 1.00 97.69 190 ASN A O 1
ATOM 1570 N N . LYS A 1 191 ? 9.579 -3.010 -21.009 1.00 96.81 191 LYS A N 1
ATOM 1571 C CA . LYS A 1 191 ? 10.409 -2.048 -21.745 1.00 96.81 191 LYS A CA 1
ATOM 1572 C C . LYS A 1 191 ? 11.108 -1.058 -20.820 1.00 96.81 191 LYS A C 1
ATOM 1574 O O . LYS A 1 191 ? 12.303 -0.815 -20.974 1.00 96.81 191 LYS A O 1
ATOM 1579 N N . LEU A 1 192 ? 10.368 -0.486 -19.869 1.00 97.56 192 LEU A N 1
ATOM 1580 C CA . LEU A 1 192 ? 10.920 0.450 -18.892 1.00 97.56 192 LEU A CA 1
ATOM 1581 C C . LEU A 1 192 ? 11.965 -0.230 -17.996 1.00 97.56 192 LEU A C 1
ATOM 1583 O O . LEU A 1 192 ? 13.051 0.311 -17.827 1.00 97.56 192 LEU A O 1
ATOM 1587 N N . LEU A 1 193 ? 11.683 -1.432 -17.486 1.00 97.62 193 LEU A N 1
ATOM 1588 C CA . LEU A 1 193 ? 12.627 -2.207 -16.676 1.00 97.62 193 LEU A CA 1
ATOM 1589 C C . LEU A 1 193 ? 13.906 -2.536 -17.448 1.00 97.62 193 LEU A C 1
ATOM 1591 O O . LEU A 1 193 ? 14.995 -2.348 -16.919 1.00 97.62 193 LEU A O 1
ATOM 1595 N N . MET A 1 194 ? 13.799 -2.983 -18.703 1.00 96.75 194 MET A N 1
ATOM 1596 C CA . MET A 1 194 ? 14.973 -3.285 -19.529 1.00 96.75 194 MET A CA 1
ATOM 1597 C C . MET A 1 194 ? 15.825 -2.038 -19.788 1.00 96.75 194 MET A C 1
ATOM 1599 O O . MET A 1 194 ? 17.053 -2.124 -19.767 1.00 96.75 194 MET A O 1
ATOM 1603 N N . ALA A 1 195 ? 15.189 -0.879 -19.983 1.00 94.94 195 ALA A N 1
ATOM 1604 C CA . ALA A 1 195 ? 15.893 0.390 -20.135 1.00 94.94 195 ALA A CA 1
ATOM 1605 C C . ALA A 1 195 ? 16.641 0.803 -18.853 1.00 94.94 195 ALA A C 1
ATOM 1607 O O . ALA A 1 195 ? 17.783 1.245 -18.948 1.00 94.94 195 ALA A O 1
ATOM 1608 N N . GLU A 1 196 ? 16.034 0.626 -17.673 1.00 93.81 196 GLU A N 1
ATOM 1609 C CA . GLU A 1 196 ? 16.672 0.920 -16.378 1.00 93.81 196 GLU A CA 1
ATOM 1610 C C . GLU A 1 196 ? 17.789 -0.083 -16.035 1.00 93.81 196 GLU A C 1
ATOM 1612 O O . GLU A 1 196 ? 18.821 0.286 -15.479 1.00 93.81 196 GLU A O 1
ATOM 1617 N N . PHE A 1 197 ? 17.623 -1.361 -16.390 1.00 94.69 197 PHE A N 1
ATOM 1618 C CA . PHE A 1 197 ? 18.624 -2.396 -16.129 1.00 94.69 197 PHE A CA 1
ATOM 1619 C C . PHE A 1 197 ? 19.865 -2.287 -17.015 1.00 94.69 197 PHE A C 1
ATOM 1621 O O . PHE A 1 197 ? 20.978 -2.555 -16.550 1.00 94.69 197 PHE A O 1
ATOM 1628 N N . GLY A 1 198 ? 19.684 -1.966 -18.299 1.00 92.31 198 GLY A N 1
ATOM 1629 C CA . GLY A 1 198 ? 20.758 -1.966 -19.290 1.00 92.31 198 GLY A CA 1
ATOM 1630 C C . GLY A 1 198 ? 21.571 -3.269 -19.269 1.00 92.31 198 GLY A C 1
ATOM 1631 O O . GLY A 1 198 ? 21.026 -4.372 -19.267 1.00 92.31 198 GLY A O 1
ATOM 1632 N N . LEU A 1 199 ? 22.899 -3.142 -19.203 1.00 91.31 199 LEU A N 1
ATOM 1633 C CA . LEU A 1 199 ? 23.827 -4.283 -19.165 1.00 91.31 199 LEU A CA 1
ATOM 1634 C C . LEU A 1 199 ? 23.784 -5.074 -17.843 1.00 91.31 199 LEU A C 1
ATOM 1636 O O . LEU A 1 199 ? 24.357 -6.158 -17.762 1.00 91.31 199 LEU A O 1
ATOM 1640 N N . HIS A 1 200 ? 23.120 -4.554 -16.807 1.00 93.44 200 HIS A N 1
ATOM 1641 C CA . HIS A 1 200 ? 23.067 -5.148 -15.468 1.00 93.44 200 HIS A CA 1
ATOM 1642 C C . HIS A 1 200 ? 21.780 -5.937 -15.200 1.00 93.44 200 HIS A C 1
ATOM 1644 O O . HIS A 1 200 ? 21.503 -6.284 -14.050 1.00 93.44 200 HIS A O 1
ATOM 1650 N N . LYS A 1 201 ? 21.001 -6.265 -16.240 1.00 94.00 201 LYS A N 1
ATOM 1651 C CA . LYS A 1 201 ? 19.766 -7.058 -16.123 1.00 94.00 201 LYS A CA 1
ATOM 1652 C C . LYS A 1 201 ? 19.957 -8.319 -15.293 1.00 94.00 201 LYS A C 1
ATOM 1654 O O . LYS A 1 201 ? 19.143 -8.590 -14.415 1.00 94.00 201 LYS A O 1
ATOM 1659 N N . ASP A 1 202 ? 21.039 -9.058 -15.514 1.00 93.62 202 ASP A N 1
ATOM 1660 C CA . ASP A 1 202 ? 21.269 -10.314 -14.795 1.00 93.62 202 ASP A CA 1
ATOM 1661 C C . ASP A 1 202 ? 21.653 -10.115 -13.323 1.00 93.62 202 ASP A C 1
ATOM 1663 O O . ASP A 1 202 ? 21.410 -11.003 -12.506 1.00 93.62 202 ASP A O 1
ATOM 1667 N N . THR A 1 203 ? 22.173 -8.938 -12.959 1.00 94.31 203 THR A N 1
ATOM 1668 C CA . THR A 1 203 ? 22.420 -8.555 -11.562 1.00 94.31 203 THR A CA 1
ATOM 1669 C C . THR A 1 203 ? 21.112 -8.246 -10.841 1.00 94.31 203 THR A C 1
ATOM 1671 O O . THR A 1 203 ? 20.900 -8.703 -9.720 1.00 94.31 203 THR A O 1
ATOM 1674 N N . TYR A 1 204 ? 20.220 -7.481 -11.476 1.00 92.44 204 TYR A N 1
ATOM 1675 C CA . TYR A 1 204 ? 18.958 -7.080 -10.856 1.00 92.44 204 TYR A CA 1
ATOM 1676 C C . TYR A 1 204 ? 17.910 -8.193 -10.892 1.00 92.44 204 TYR A C 1
ATOM 1678 O O . TYR A 1 204 ? 17.215 -8.419 -9.899 1.00 92.44 204 TYR A O 1
ATOM 1686 N N . TRP A 1 205 ? 17.761 -8.891 -12.021 1.00 96.56 205 TRP A N 1
ATOM 1687 C CA . TRP A 1 205 ? 16.736 -9.913 -12.223 1.00 96.56 205 TRP A CA 1
ATOM 1688 C C . TRP A 1 205 ? 17.047 -10.860 -13.395 1.00 96.56 205 TRP A C 1
ATOM 1690 O O . TRP A 1 205 ? 16.447 -10.790 -14.469 1.00 96.56 205 TRP A O 1
ATOM 1700 N N . LYS A 1 206 ? 17.943 -11.819 -13.150 1.00 94.69 206 LYS A N 1
ATOM 1701 C CA . LYS A 1 206 ? 18.374 -12.829 -14.128 1.00 94.69 206 LYS A CA 1
ATOM 1702 C C . LYS A 1 206 ? 17.241 -13.570 -14.842 1.00 94.69 206 LYS A C 1
ATOM 1704 O O . LYS A 1 206 ? 17.304 -13.726 -16.056 1.00 94.69 206 LYS A O 1
ATOM 1709 N N . ASP A 1 207 ? 16.193 -13.971 -14.131 1.00 95.44 207 ASP A N 1
ATOM 1710 C CA . ASP A 1 207 ? 15.151 -14.835 -14.706 1.00 95.44 207 ASP A CA 1
ATOM 1711 C C . ASP A 1 207 ? 13.981 -14.069 -15.351 1.00 95.44 207 ASP A C 1
ATOM 1713 O O . ASP A 1 207 ? 13.073 -14.687 -15.905 1.00 95.44 207 ASP A O 1
ATOM 1717 N N . LEU A 1 208 ? 13.981 -12.727 -15.315 1.00 96.19 208 LEU A N 1
ATOM 1718 C CA . LEU A 1 208 ? 12.928 -11.943 -15.964 1.00 96.19 208 LEU A CA 1
ATOM 1719 C C . LEU A 1 208 ? 13.034 -12.066 -17.489 1.00 96.19 208 LEU A C 1
ATOM 1721 O O . LEU A 1 208 ? 14.113 -11.882 -18.064 1.00 96.19 208 LEU A O 1
ATOM 1725 N N . LYS A 1 209 ? 11.906 -12.356 -18.141 1.00 93.81 209 LYS A N 1
ATOM 1726 C CA . LYS A 1 209 ? 11.813 -12.437 -19.601 1.00 93.81 209 LYS A CA 1
ATOM 1727 C C . LYS A 1 209 ? 11.872 -11.046 -20.228 1.00 93.81 209 LYS A C 1
ATOM 1729 O O . LYS A 1 209 ? 11.330 -10.088 -19.680 1.00 93.81 209 LYS A O 1
ATOM 1734 N N . ILE A 1 210 ? 12.493 -10.965 -21.400 1.00 92.38 210 ILE A N 1
ATOM 1735 C CA . ILE A 1 210 ? 12.388 -9.799 -22.277 1.00 92.38 210 ILE A CA 1
ATOM 1736 C C . ILE A 1 210 ? 11.169 -10.034 -23.165 1.00 92.38 210 ILE A C 1
ATOM 1738 O O . ILE A 1 210 ? 11.098 -11.051 -23.853 1.00 92.38 210 ILE A O 1
ATOM 1742 N N . ILE A 1 211 ? 10.196 -9.132 -23.106 1.00 91.94 211 ILE A N 1
ATOM 1743 C CA . ILE A 1 211 ? 8.973 -9.219 -23.902 1.00 91.94 211 ILE A CA 1
ATOM 1744 C C . ILE A 1 211 ? 9.192 -8.396 -25.171 1.00 91.94 211 ILE A C 1
ATOM 1746 O O . ILE A 1 211 ? 9.183 -7.167 -25.124 1.00 91.94 211 ILE A O 1
ATOM 1750 N N . GLU A 1 212 ? 9.439 -9.073 -26.294 1.00 77.00 212 GLU A N 1
ATOM 1751 C CA . GLU A 1 212 ? 9.608 -8.422 -27.597 1.00 77.00 212 GLU A CA 1
ATOM 1752 C C . GLU A 1 212 ? 8.310 -7.720 -28.020 1.00 77.00 212 GLU A C 1
ATOM 1754 O O . GLU A 1 212 ? 7.207 -8.248 -27.857 1.00 77.00 212 GLU A O 1
ATOM 1759 N N . HIS A 1 213 ? 8.436 -6.506 -28.550 1.00 67.19 213 HIS A N 1
ATOM 1760 C CA . HIS A 1 213 ? 7.313 -5.773 -29.122 1.00 67.19 213 HIS A CA 1
ATOM 1761 C C . HIS A 1 213 ? 7.246 -6.079 -30.617 1.00 67.19 213 HIS A C 1
ATOM 1763 O O . HIS A 1 213 ? 8.256 -5.966 -31.307 1.00 67.19 213 HIS A O 1
ATOM 1769 N N . GLY A 1 214 ? 6.068 -6.454 -31.117 1.00 55.28 214 GLY A N 1
ATOM 1770 C CA . GLY A 1 214 ? 5.776 -6.226 -32.529 1.00 55.28 214 GLY A CA 1
ATOM 1771 C C . GLY A 1 214 ? 5.675 -4.718 -32.734 1.00 55.28 214 GLY A C 1
ATOM 1772 O O . GLY A 1 214 ? 4.913 -4.077 -32.007 1.00 55.28 214 GLY A O 1
ATOM 1773 N N . ASP A 1 215 ? 6.497 -4.184 -33.637 1.00 40.38 215 ASP A N 1
ATOM 1774 C CA . ASP A 1 215 ? 6.456 -2.781 -34.070 1.00 40.38 215 ASP A CA 1
ATOM 1775 C C . ASP A 1 215 ? 5.067 -2.363 -34.588 1.00 40.38 215 ASP A C 1
ATOM 1777 O O . ASP A 1 215 ? 4.388 -3.197 -35.240 1.00 40.38 215 ASP A O 1
#

pLDDT: mean 91.81, std 8.87, range [40.38, 98.44]

Radius of gyration: 18.34 Å; Cα contacts (8 Å, |Δi|>4): 223; chains: 1; bounding box: 47×37×59 Å

Foldseek 3Di:
DPPVVFLLQVQLVCCLVPVDGDADPDDDDHDPVNLVVQLVVLQVVVVVVCVPANDPPAHAPSVLLSLLSQQQRLLRNCLNDPPPCLVCCCVSNPDDDDQDDPNSLVSSLSRLLSVLVSLVSSCVVPVPPPVNVSNLVRCQSSVLSVQLHDHPVVPDPCCVVLVDPSSVVSSLVSCLVSVRLVQCQPQVNVVVNCVVCPPNCCVSPVPRDRDDDDD

Nearest PDB structures (foldseek):
  7wkk-assembly1_b  TM=3.905E-01  e=8.738E+00  Xenopus laevis

Sequence (215 aa):
MMQTGSPFLDTIFLLRNSGCITIFSNLQEISKKEEQEAKDYFETEFEKERLEFLSADLHCQKETAVWAAKVLYHSAQLYLIRENTAKDLDKLIPRWKTPPDISSVLSADMSLRFLPQIVSLLNIADPQDPLVKILESILTQFHYSGIGYHLNLEKINWEKELKDKTYRKLYLERIVEKKAYELAEIPYINKLLMAEFGLHKDTYWKDLKIIEHGD

Mean predicted aligned error: 4.64 Å

InterPro domains:
  IPR045549 MoxR-vWA-beta-propeller ternary system domain bpX4 [PF19920] (8-208)